Protein AF-A0A8H8UHZ3-F1 (afdb_monomer)

Secondary structure (DSSP, 8-state):
-GGGS-TTPPP--EEEEEEE-S---GGGHHHHHHT-SEEEEEETTEEEEEEE---TT-SS----TT-PPPSEEEEEEEEEEEEETHHHHSS--SHHHHEEEEEEEEEEEEEEEPP--HHHHTTSHHHHHHHHHHHIIIIIHHHHHH-TTTTT--SHHHHHHHHHHHHHHS--PEEEEEEEEEEEEEEE---S--TT-SS--HHHHHHHHHHHHH-SSEEEEEE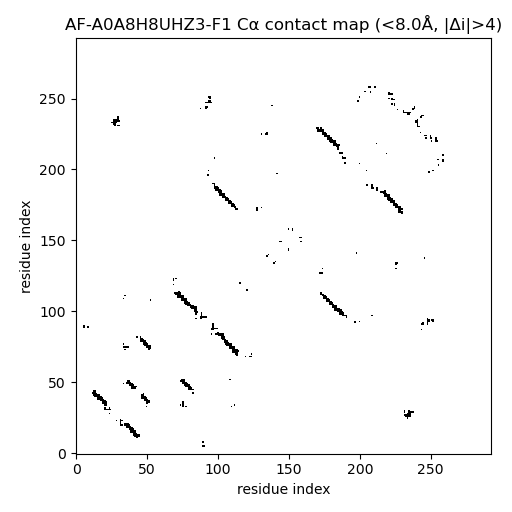EEEEEGGGGTT-SSTTTTTHHHHHHHHHHHHHHHHHHHHHHHHHHHHHHHHHHHHHHHHHHHHHHHTT--

Mean predicted aligned error: 11.25 Å

InterPro domains:
  IPR012571 Mitochondrial distribution and morphology protein family 31/32, fungi [PF08118] (6-288)
  IPR012571 Mitochondrial distribution and morphology protein family 31/32, fungi [PTHR31068] (5-292)

Nearest PDB structures (foldseek):
  6rre-assembly1_A  TM=2.237E-01  e=3.227E-01  Legionella pneumophila
  6rre-assembly5_E  TM=1.762E-01  e=9.088E-01  Legionella pneumophila

pLDDT: mean 79.99, std 17.35, range [35.75, 97.88]

Structure (mmCIF, N/CA/C/O backbone):
data_AF-A0A8H8UHZ3-F1
#
_entry.id   AF-A0A8H8UHZ3-F1
#
loop_
_atom_site.group_PDB
_atom_site.id
_atom_site.type_symbol
_atom_site.label_atom_id
_atom_site.label_alt_id
_atom_site.label_comp_id
_atom_site.label_asym_id
_atom_site.label_entity_id
_atom_site.label_seq_id
_atom_site.pdbx_PDB_ins_code
_atom_site.Cartn_x
_atom_site.Cartn_y
_atom_site.Cartn_z
_atom_site.occupancy
_atom_site.B_iso_or_equiv
_atom_site.auth_seq_id
_atom_site.auth_comp_id
_atom_site.auth_asym_id
_atom_site.auth_atom_id
_atom_site.pdbx_PDB_model_num
ATOM 1 N N . MET A 1 1 ? 5.975 -25.607 -6.130 1.00 41.19 1 MET A N 1
ATOM 2 C CA . MET A 1 1 ? 4.886 -24.602 -6.084 1.00 41.19 1 MET A CA 1
ATOM 3 C C . MET A 1 1 ? 4.432 -24.315 -4.647 1.00 41.19 1 MET A C 1
ATOM 5 O O . MET A 1 1 ? 3.646 -23.399 -4.468 1.00 41.19 1 MET A O 1
ATOM 9 N N . GLU A 1 2 ? 4.940 -25.035 -3.634 1.00 35.88 2 GLU A N 1
ATOM 10 C CA . GLU A 1 2 ? 4.634 -24.801 -2.208 1.00 35.88 2 GLU A CA 1
ATOM 11 C C . GLU A 1 2 ? 5.459 -23.670 -1.558 1.00 35.88 2 GLU A C 1
ATOM 13 O O . GLU A 1 2 ? 5.055 -23.164 -0.519 1.00 35.88 2 GLU A O 1
ATOM 18 N N . ASP A 1 3 ? 6.546 -23.204 -2.188 1.00 45.06 3 ASP A N 1
ATOM 19 C CA . ASP A 1 3 ? 7.443 -22.180 -1.614 1.00 45.06 3 ASP A CA 1
ATOM 20 C C . ASP A 1 3 ? 7.027 -20.718 -1.876 1.00 45.06 3 ASP A C 1
ATOM 22 O O . ASP A 1 3 ? 7.699 -19.802 -1.416 1.00 45.06 3 ASP A O 1
ATOM 26 N N . LEU A 1 4 ? 5.933 -20.470 -2.608 1.00 50.81 4 LEU A N 1
ATOM 27 C CA . LEU A 1 4 ? 5.453 -19.107 -2.913 1.00 50.81 4 LEU A CA 1
ATOM 28 C C . LEU A 1 4 ? 4.427 -18.578 -1.897 1.00 50.81 4 LEU A C 1
ATOM 30 O O . LEU A 1 4 ? 3.986 -17.436 -2.004 1.00 50.81 4 LEU A O 1
ATOM 34 N N . LEU A 1 5 ? 4.005 -19.407 -0.937 1.00 53.94 5 LEU A N 1
ATOM 35 C CA . LEU A 1 5 ? 3.019 -19.040 0.076 1.00 53.94 5 LEU A CA 1
ATOM 36 C C . LEU A 1 5 ? 3.708 -18.838 1.431 1.00 53.94 5 LEU A C 1
ATOM 38 O O . LEU A 1 5 ? 4.458 -19.719 1.863 1.00 53.94 5 LEU A O 1
ATOM 42 N N . PRO A 1 6 ? 3.423 -17.743 2.163 1.00 58.03 6 PRO A N 1
ATOM 43 C CA . PRO A 1 6 ? 3.903 -17.601 3.530 1.00 58.03 6 PRO A CA 1
ATOM 44 C C . PRO A 1 6 ? 3.406 -18.789 4.367 1.00 58.03 6 PRO A C 1
ATOM 46 O O . PRO A 1 6 ? 2.219 -19.130 4.349 1.00 58.03 6 PRO A O 1
ATOM 49 N N . LYS A 1 7 ? 4.325 -19.462 5.074 1.00 61.59 7 LYS A N 1
ATOM 50 C CA . LYS A 1 7 ? 4.084 -20.765 5.721 1.00 61.59 7 LYS A CA 1
ATOM 51 C C . LYS A 1 7 ? 2.769 -20.779 6.523 1.00 61.59 7 LYS A C 1
ATOM 53 O O . LYS A 1 7 ? 2.546 -19.984 7.445 1.00 61.59 7 LYS A O 1
ATOM 58 N N . GLY A 1 8 ? 1.875 -21.703 6.168 1.00 70.56 8 GLY A N 1
ATOM 59 C CA . GLY A 1 8 ? 0.586 -21.900 6.840 1.00 70.56 8 GLY A CA 1
ATOM 60 C C . GLY A 1 8 ? -0.506 -20.875 6.507 1.00 70.56 8 GLY A C 1
ATOM 61 O O . GLY A 1 8 ? -1.462 -20.763 7.272 1.00 70.56 8 GLY A O 1
ATOM 62 N N . PHE A 1 9 ? -0.382 -20.112 5.418 1.00 79.94 9 PHE A N 1
ATOM 63 C CA . PHE A 1 9 ? -1.511 -19.350 4.882 1.00 79.94 9 PHE A CA 1
ATOM 64 C C . PHE A 1 9 ? -2.537 -20.289 4.230 1.00 79.94 9 PHE A C 1
ATOM 66 O O . PHE A 1 9 ? -2.177 -21.328 3.672 1.00 79.94 9 PHE A O 1
ATOM 73 N N . ARG A 1 10 ? -3.827 -19.947 4.313 1.00 87.50 10 ARG A N 1
ATOM 74 C CA . ARG A 1 10 ? -4.881 -20.749 3.674 1.00 87.50 10 ARG A CA 1
ATOM 75 C C . ARG A 1 10 ? -4.722 -20.715 2.150 1.00 87.50 10 ARG A C 1
ATOM 77 O O . ARG A 1 10 ? -4.282 -19.698 1.620 1.00 87.50 10 ARG A O 1
ATOM 84 N N . PRO A 1 11 ? -5.144 -21.757 1.422 1.00 87.81 11 PRO A N 1
ATOM 85 C CA . PRO A 1 11 ? -5.258 -21.663 -0.024 1.00 87.81 11 PRO A CA 1
ATOM 86 C C . PRO A 1 11 ? -6.170 -20.496 -0.422 1.00 87.81 11 PRO A C 1
ATOM 88 O O . PRO A 1 11 ? -7.219 -20.268 0.189 1.00 87.81 11 PRO A O 1
ATOM 91 N N . PHE A 1 12 ? -5.773 -19.775 -1.461 1.00 90.31 12 PHE A N 1
ATOM 92 C CA . PHE A 1 12 ? -6.569 -18.726 -2.082 1.00 90.31 12 PHE A CA 1
ATOM 93 C C . PHE A 1 12 ? -6.424 -18.807 -3.596 1.00 90.31 12 PHE A C 1
ATOM 95 O O . PHE A 1 12 ? -5.476 -19.392 -4.120 1.00 90.31 12 PHE A O 1
ATOM 102 N N . SER A 1 13 ? -7.396 -18.243 -4.303 1.00 93.38 13 SER A N 1
ATOM 103 C CA . SER A 1 13 ? -7.392 -18.232 -5.762 1.00 93.38 13 SER A CA 1
ATOM 104 C C . SER A 1 13 ? -6.789 -16.936 -6.282 1.00 93.38 13 SER A C 1
ATOM 106 O O . SER A 1 13 ? -7.078 -15.857 -5.774 1.00 93.38 13 SER A O 1
ATOM 108 N N . VAL A 1 14 ? -5.972 -17.041 -7.323 1.00 93.75 14 VAL A N 1
ATOM 109 C CA . VAL A 1 14 ? -5.529 -15.894 -8.115 1.00 93.75 14 VAL A CA 1
ATOM 110 C C . VAL A 1 14 ? -5.940 -16.164 -9.547 1.00 93.75 14 VAL A C 1
ATOM 112 O O . VAL A 1 14 ? -5.705 -17.249 -10.074 1.00 93.75 14 VAL A O 1
ATOM 115 N N . SER A 1 15 ? -6.611 -15.204 -10.164 1.00 96.00 15 SER A N 1
ATOM 116 C CA . SER A 1 15 ? -7.076 -15.293 -11.544 1.00 96.00 15 SER A CA 1
ATOM 117 C C . SER A 1 15 ? -6.680 -14.030 -12.281 1.00 96.00 15 SER A C 1
ATOM 119 O O . SER A 1 15 ? -6.894 -12.929 -11.784 1.00 96.00 15 SER A O 1
ATOM 121 N N . ILE A 1 16 ? -6.124 -14.190 -13.475 1.00 96.81 16 ILE A N 1
ATOM 122 C CA . ILE A 1 16 ? -5.827 -13.091 -14.389 1.00 96.81 16 ILE A CA 1
ATOM 123 C C . ILE A 1 16 ? -6.852 -13.179 -15.515 1.00 96.81 16 ILE A C 1
ATOM 125 O O . ILE A 1 16 ? -6.930 -14.198 -16.198 1.00 96.81 16 ILE A O 1
ATOM 129 N N . PHE A 1 17 ? -7.657 -12.134 -15.683 1.00 97.19 17 PHE A N 1
ATOM 130 C CA . PHE A 1 17 ? -8.673 -12.061 -16.735 1.00 97.19 17 PHE A CA 1
ATOM 131 C C . PHE A 1 17 ? -8.095 -11.491 -18.028 1.00 97.19 17 PHE A C 1
ATOM 133 O O . PHE A 1 17 ? -8.415 -11.962 -19.114 1.00 97.19 17 PHE A O 1
ATOM 140 N N . SER A 1 18 ? -7.229 -10.486 -17.903 1.00 97.38 18 SER A N 1
ATOM 141 C CA . SER A 1 18 ? -6.507 -9.871 -19.012 1.00 97.38 18 SER A CA 1
ATOM 142 C C . SER A 1 18 ? -5.140 -9.421 -18.522 1.00 97.38 18 SER A C 1
ATOM 144 O O . SER A 1 18 ? -5.021 -8.898 -17.416 1.00 97.38 18 SER A O 1
ATOM 146 N N . CYS A 1 19 ? -4.101 -9.609 -19.330 1.00 96.81 19 CYS A N 1
ATOM 147 C CA . CYS A 1 19 ? -2.758 -9.147 -19.005 1.00 96.81 19 CYS A CA 1
ATOM 148 C C . CYS A 1 19 ? -1.980 -8.855 -20.285 1.00 96.81 19 CYS A C 1
ATOM 150 O O . CYS A 1 19 ? -1.811 -9.723 -21.137 1.00 96.81 19 CYS A O 1
ATOM 152 N N . GLU A 1 20 ? -1.514 -7.620 -20.393 1.00 97.19 20 GLU A N 1
ATOM 153 C CA . GLU A 1 20 ? -0.652 -7.123 -21.448 1.00 97.19 20 GLU A CA 1
ATOM 154 C C . GLU A 1 20 ? 0.600 -6.541 -20.792 1.00 97.19 20 GLU A C 1
ATOM 156 O O . GLU A 1 20 ? 0.547 -5.533 -20.076 1.00 97.19 20 GLU A O 1
ATOM 161 N N . LEU A 1 21 ? 1.733 -7.196 -21.028 1.00 95.69 21 LEU A N 1
ATOM 162 C CA . LEU A 1 21 ? 3.030 -6.808 -20.489 1.00 95.69 21 LEU A CA 1
ATOM 163 C C . LEU A 1 21 ? 3.926 -6.303 -21.622 1.00 95.69 21 LEU A C 1
ATOM 165 O O . LEU A 1 21 ? 3.942 -6.921 -22.687 1.00 95.69 21 LEU A O 1
ATOM 169 N N . PRO A 1 22 ? 4.716 -5.235 -21.404 1.00 92.75 22 PRO A N 1
ATOM 170 C CA . PRO A 1 22 ? 5.717 -4.813 -22.382 1.00 92.75 22 PRO A CA 1
ATOM 171 C C . PRO A 1 22 ? 6.843 -5.849 -22.538 1.00 92.75 22 PRO A C 1
ATOM 173 O O . PRO A 1 22 ? 7.417 -5.988 -23.613 1.00 92.75 22 PRO A O 1
ATOM 176 N N . GLN A 1 23 ? 7.159 -6.573 -21.462 1.00 94.38 23 GLN A N 1
ATOM 177 C CA . GLN A 1 23 ? 8.147 -7.649 -21.409 1.00 94.38 23 GLN A CA 1
ATOM 178 C C . GLN A 1 23 ? 7.832 -8.583 -20.233 1.00 94.38 23 GLN A C 1
ATOM 180 O O . GLN A 1 23 ? 7.131 -8.184 -19.305 1.00 94.38 23 GLN A O 1
ATOM 185 N N . LEU A 1 24 ? 8.353 -9.812 -20.269 1.00 95.56 24 LEU A N 1
ATOM 186 C CA . LEU A 1 24 ? 8.197 -10.790 -19.191 1.00 95.56 24 LEU A CA 1
ATOM 187 C C . LEU A 1 24 ? 9.517 -11.529 -18.953 1.00 95.56 24 LEU A C 1
ATOM 189 O O . LEU A 1 24 ? 9.870 -12.455 -19.686 1.00 95.56 24 LEU A O 1
ATOM 193 N N . ARG A 1 25 ? 10.252 -11.128 -17.917 1.00 94.31 25 ARG A N 1
ATOM 194 C CA . ARG A 1 25 ? 11.542 -11.707 -17.533 1.00 94.31 25 ARG A CA 1
ATOM 195 C C . ARG A 1 25 ? 11.395 -12.442 -16.208 1.00 94.31 25 ARG A C 1
ATOM 197 O O . ARG A 1 25 ? 10.962 -11.869 -15.217 1.00 94.31 25 ARG A O 1
ATOM 204 N N . LYS A 1 26 ? 11.834 -13.705 -16.158 1.00 93.19 26 LYS A N 1
ATOM 205 C CA . LYS A 1 26 ? 11.761 -14.547 -14.946 1.00 93.19 26 LYS A CA 1
ATOM 206 C C . LYS A 1 26 ? 12.424 -13.897 -13.725 1.00 93.19 26 LYS A C 1
ATOM 208 O O . LYS A 1 26 ? 11.920 -14.023 -12.619 1.00 93.19 26 LYS A O 1
ATOM 213 N N . GLN A 1 27 ? 13.562 -13.243 -13.936 1.00 93.00 27 GLN A N 1
ATOM 214 C CA . GLN A 1 27 ? 14.337 -12.600 -12.879 1.00 93.00 27 GLN A CA 1
ATOM 215 C C . GLN A 1 27 ? 13.676 -11.307 -12.368 1.00 93.00 27 GLN A C 1
ATOM 217 O O . GLN A 1 27 ? 13.858 -10.960 -11.216 1.00 93.00 27 GLN A O 1
ATOM 222 N N . TRP A 1 28 ? 12.861 -10.630 -13.180 1.00 93.75 28 TRP A N 1
ATOM 223 C CA . TRP A 1 28 ? 12.226 -9.346 -12.847 1.00 93.75 28 TRP A CA 1
ATOM 224 C C . TRP A 1 28 ? 10.701 -9.471 -12.803 1.00 93.75 28 TRP A C 1
ATOM 226 O O . TRP A 1 28 ? 9.980 -8.542 -13.161 1.00 93.75 28 TRP A O 1
ATOM 236 N N . LEU A 1 29 ? 10.201 -10.646 -12.413 1.00 94.62 29 LEU A N 1
ATOM 237 C CA . LEU A 1 29 ? 8.808 -11.031 -12.613 1.00 94.62 29 LEU A CA 1
ATOM 238 C C . LEU A 1 29 ? 7.839 -10.029 -11.976 1.00 94.62 29 LEU A C 1
ATOM 240 O O . LEU A 1 29 ? 6.939 -9.530 -12.649 1.00 94.62 29 LEU A O 1
ATOM 244 N N . PHE A 1 30 ? 8.045 -9.703 -10.697 1.00 94.44 30 PHE A N 1
ATOM 245 C CA . PHE A 1 30 ? 7.169 -8.785 -9.971 1.00 94.44 30 PHE A CA 1
ATOM 246 C C . PHE A 1 30 ? 7.199 -7.367 -10.559 1.00 94.44 30 PHE A C 1
ATOM 248 O O . PHE A 1 30 ? 6.148 -6.760 -10.775 1.00 94.44 30 PHE A O 1
ATOM 255 N N . TYR A 1 31 ? 8.391 -6.866 -10.894 1.00 94.38 31 TYR A N 1
ATOM 256 C CA . TYR A 1 31 ? 8.569 -5.565 -11.542 1.00 94.38 31 TYR A CA 1
ATOM 257 C C . TYR A 1 31 ? 7.848 -5.490 -12.891 1.00 94.38 31 TYR A C 1
ATOM 259 O O . TYR A 1 31 ? 7.133 -4.525 -13.168 1.00 94.38 31 TYR A O 1
ATOM 267 N N . ASP A 1 32 ? 8.004 -6.521 -13.723 1.00 94.50 32 ASP A N 1
ATOM 268 C CA . ASP A 1 32 ? 7.409 -6.565 -15.054 1.00 94.50 32 ASP A CA 1
ATOM 269 C C . ASP A 1 32 ? 5.869 -6.548 -14.958 1.00 94.50 32 ASP A C 1
ATOM 271 O O . ASP A 1 32 ? 5.233 -5.781 -15.686 1.00 94.50 32 ASP A O 1
ATOM 275 N N . PHE A 1 33 ? 5.271 -7.262 -13.991 1.00 94.88 33 PHE A N 1
ATOM 276 C CA . PHE A 1 33 ? 3.830 -7.191 -13.703 1.00 94.88 33 PHE A CA 1
ATOM 277 C C . PHE A 1 33 ? 3.371 -5.821 -13.184 1.00 94.88 33 PHE A C 1
ATOM 279 O O . PHE A 1 33 ? 2.361 -5.305 -13.663 1.00 94.88 33 PHE A O 1
ATOM 286 N N . LEU A 1 34 ? 4.099 -5.192 -12.254 1.00 93.75 34 LEU A N 1
ATOM 287 C CA . LEU A 1 34 ? 3.783 -3.826 -11.804 1.00 93.75 34 LEU A CA 1
ATOM 288 C C . LEU A 1 34 ? 3.803 -2.831 -12.978 1.00 93.75 34 LEU A C 1
ATOM 290 O O . LEU A 1 34 ? 3.004 -1.891 -13.034 1.00 93.75 34 LEU A O 1
ATOM 294 N N . SER A 1 35 ? 4.706 -3.058 -13.935 1.00 93.75 35 SER A N 1
ATOM 295 C CA . SER A 1 35 ? 4.871 -2.248 -15.142 1.00 93.75 35 SER A CA 1
ATOM 296 C C . SER A 1 35 ? 3.933 -2.632 -16.296 1.00 93.75 35 SER A C 1
ATOM 298 O O . SER A 1 35 ? 4.119 -2.130 -17.409 1.00 93.75 35 SER A O 1
ATOM 300 N N . ALA A 1 36 ? 2.917 -3.475 -16.069 1.00 95.38 36 ALA A N 1
ATOM 301 C CA . ALA A 1 36 ? 1.961 -3.910 -17.091 1.00 95.38 36 ALA A CA 1
ATOM 302 C C . ALA A 1 36 ? 1.317 -2.734 -17.845 1.00 95.38 36 ALA A C 1
ATOM 304 O O . ALA A 1 36 ? 1.064 -1.665 -17.283 1.00 95.38 36 ALA A O 1
ATOM 305 N N . ASN A 1 37 ? 1.060 -2.898 -19.146 1.00 94.12 37 ASN A N 1
ATOM 306 C CA . ASN A 1 37 ? 0.271 -1.934 -19.923 1.00 94.12 37 ASN A CA 1
ATOM 307 C C . ASN A 1 37 ? -1.187 -1.991 -19.506 1.00 94.12 37 ASN A C 1
ATOM 309 O O . ASN A 1 37 ? -1.800 -0.957 -19.286 1.00 94.12 37 ASN A O 1
ATOM 313 N N . ASN A 1 38 ? -1.712 -3.197 -19.350 1.00 96.12 38 ASN A N 1
ATOM 314 C CA . ASN A 1 38 ? -3.040 -3.430 -18.827 1.00 96.12 38 ASN A CA 1
ATOM 315 C C . ASN A 1 38 ? -3.037 -4.770 -18.101 1.00 96.12 38 ASN A C 1
ATOM 317 O O . ASN A 1 38 ? -2.536 -5.761 -18.627 1.00 96.12 38 ASN A O 1
ATOM 321 N N . MET A 1 39 ? -3.595 -4.828 -16.904 1.00 97.69 39 MET A N 1
ATOM 322 C CA . MET A 1 39 ? -3.797 -6.081 -16.194 1.00 97.69 39 MET A CA 1
ATOM 323 C C . MET A 1 39 ? -5.091 -6.002 -15.405 1.00 97.69 39 MET A C 1
ATOM 325 O O . MET A 1 39 ? -5.359 -5.006 -14.742 1.00 97.69 39 MET A O 1
ATOM 329 N N . SER A 1 40 ? -5.889 -7.056 -15.446 1.00 97.88 40 SER A N 1
ATOM 330 C CA . SER A 1 40 ? -7.067 -7.195 -14.605 1.00 97.88 40 SER A CA 1
ATOM 331 C C . SER A 1 40 ? -7.210 -8.630 -14.138 1.00 97.88 40 SER A C 1
ATOM 333 O O . SER A 1 40 ? -6.833 -9.582 -14.830 1.00 97.88 40 SER A O 1
ATOM 335 N N . GLY A 1 41 ? -7.753 -8.792 -12.942 1.00 97.81 41 GLY A N 1
ATOM 336 C CA . GLY A 1 41 ? -7.891 -10.099 -12.335 1.00 97.81 41 GLY A CA 1
ATOM 337 C C . GLY A 1 41 ? -8.605 -10.050 -10.999 1.00 97.81 41 GLY A C 1
ATOM 338 O O . GLY A 1 41 ? -9.155 -9.024 -10.595 1.00 97.81 41 GLY A O 1
ATOM 339 N N . ALA A 1 42 ? -8.572 -11.184 -10.314 1.00 97.56 42 ALA A N 1
ATOM 340 C CA . ALA A 1 42 ? -9.050 -11.336 -8.956 1.00 97.56 42 ALA A CA 1
ATOM 341 C C . ALA A 1 42 ? -7.969 -12.002 -8.105 1.00 97.56 42 ALA A C 1
ATOM 343 O O . ALA A 1 42 ? -7.382 -13.010 -8.504 1.00 97.56 42 ALA A O 1
ATOM 344 N N . TYR A 1 43 ? -7.730 -11.449 -6.924 1.00 95.12 43 TYR A N 1
ATOM 345 C CA . TYR A 1 43 ? -6.841 -11.994 -5.913 1.00 95.12 43 TYR A CA 1
ATOM 346 C C . TYR A 1 43 ? -7.681 -12.304 -4.674 1.00 95.12 43 TYR A C 1
ATOM 348 O O . TYR A 1 43 ? -8.228 -11.409 -4.036 1.00 95.12 43 TYR A O 1
ATOM 356 N N . ASP A 1 44 ? -7.875 -13.593 -4.398 1.00 94.88 44 ASP A N 1
ATOM 357 C CA . ASP A 1 44 ? -8.759 -14.107 -3.348 1.00 94.88 44 ASP A CA 1
ATOM 358 C C . ASP A 1 44 ? -10.185 -13.522 -3.410 1.00 94.88 44 ASP A C 1
ATOM 360 O O . ASP A 1 44 ? -10.773 -13.112 -2.412 1.00 94.88 44 ASP A O 1
ATOM 364 N N . GLY A 1 45 ? -10.726 -13.431 -4.630 1.00 94.56 45 GLY A N 1
ATOM 365 C CA . GLY A 1 45 ? -12.036 -12.834 -4.913 1.00 94.56 45 GLY A CA 1
ATOM 366 C C . GLY A 1 45 ? -12.061 -11.299 -4.955 1.00 94.56 45 GLY A C 1
ATOM 367 O O . GLY A 1 45 ? -13.065 -10.736 -5.382 1.00 94.56 45 GLY A O 1
ATOM 368 N N . SER A 1 46 ? -10.969 -10.626 -4.582 1.00 97.19 46 SER A N 1
ATOM 369 C CA . SER A 1 46 ? -10.842 -9.162 -4.622 1.00 97.19 46 SER A CA 1
ATOM 370 C C . SER A 1 46 ? -10.372 -8.715 -6.001 1.00 97.19 46 SER A C 1
ATOM 372 O O . SER A 1 46 ? -9.331 -9.170 -6.480 1.00 97.19 46 SER A O 1
ATOM 374 N N . LEU A 1 47 ? -11.142 -7.857 -6.669 1.00 97.62 47 LEU A N 1
ATOM 375 C CA . LEU A 1 47 ? -10.806 -7.397 -8.015 1.00 97.62 47 LEU A CA 1
ATOM 376 C C . LEU A 1 47 ? -9.607 -6.455 -7.971 1.00 97.62 47 LEU A C 1
ATOM 378 O O . LEU A 1 47 ? -9.565 -5.534 -7.156 1.00 97.62 47 LEU A O 1
ATOM 382 N N . PHE A 1 48 ? -8.666 -6.660 -8.890 1.00 97.62 48 PHE A N 1
ATOM 383 C CA . PHE A 1 48 ? -7.545 -5.752 -9.080 1.00 97.62 48 PHE A CA 1
ATOM 384 C C . PHE A 1 48 ? -7.392 -5.331 -10.539 1.00 97.62 48 PHE A C 1
ATOM 386 O O . PHE A 1 48 ? -7.775 -6.049 -11.468 1.00 97.62 48 PHE A O 1
ATOM 393 N N . THR A 1 49 ? -6.806 -4.151 -10.732 1.00 97.69 49 THR A N 1
ATOM 394 C CA . THR A 1 49 ? -6.483 -3.592 -12.045 1.00 97.69 49 THR A CA 1
ATOM 395 C C . THR A 1 49 ? -5.129 -2.894 -12.025 1.00 97.69 49 THR A C 1
ATOM 397 O O . THR A 1 49 ? -4.756 -2.280 -11.028 1.00 97.69 49 THR A O 1
ATOM 400 N N . ILE A 1 50 ? -4.412 -2.962 -13.143 1.00 97.06 50 ILE A N 1
ATOM 401 C CA . ILE A 1 50 ? -3.233 -2.158 -13.457 1.00 97.06 50 ILE A CA 1
ATOM 402 C C . ILE A 1 50 ? -3.499 -1.509 -14.806 1.00 97.06 50 ILE A C 1
ATOM 404 O O . ILE A 1 50 ? -3.804 -2.199 -15.776 1.00 97.06 50 ILE A O 1
ATOM 408 N N . HIS A 1 51 ? -3.401 -0.189 -14.870 1.00 94.31 51 HIS A N 1
ATOM 409 C CA . HIS A 1 51 ? -3.556 0.560 -16.113 1.00 94.31 51 HIS A CA 1
ATOM 410 C C . HIS A 1 51 ? -2.619 1.769 -16.122 1.00 94.31 51 HIS A C 1
ATOM 412 O O . HIS A 1 51 ? -2.231 2.253 -15.057 1.00 94.31 51 HIS A O 1
ATOM 418 N N . PRO A 1 52 ? -2.257 2.312 -17.293 1.00 91.50 52 PRO A N 1
ATOM 419 C CA . PRO A 1 52 ? -1.433 3.501 -17.366 1.00 91.50 52 PRO A CA 1
ATOM 420 C C . PRO A 1 52 ? -2.235 4.665 -16.791 1.00 91.50 52 PRO A C 1
ATOM 422 O O . PRO A 1 52 ? -3.422 4.831 -17.092 1.00 91.50 52 PRO A O 1
ATOM 425 N N . ARG A 1 53 ? -1.606 5.486 -15.955 1.00 83.88 53 ARG A N 1
ATOM 426 C CA . ARG A 1 53 ? -2.282 6.653 -15.396 1.00 83.88 53 ARG A CA 1
ATOM 427 C C . ARG A 1 53 ? -2.485 7.674 -16.517 1.00 83.88 53 ARG A C 1
ATOM 429 O O . ARG A 1 53 ? -1.538 8.338 -16.924 1.00 83.88 53 ARG A O 1
ATOM 436 N N . GLN A 1 54 ? -3.718 7.819 -17.004 1.00 68.31 54 GLN A N 1
ATOM 437 C CA . GLN A 1 54 ? -4.075 8.897 -17.927 1.00 68.31 54 GLN A CA 1
ATOM 438 C C . GLN A 1 54 ? -4.009 10.229 -17.175 1.00 68.31 54 GLN A C 1
ATOM 440 O O . GLN A 1 54 ? -4.904 10.590 -16.412 1.00 68.31 54 GLN A O 1
ATOM 445 N N . MET A 1 55 ? -2.910 10.947 -17.348 1.00 58.53 55 MET A N 1
ATOM 446 C CA . MET A 1 55 ? -2.780 12.317 -16.880 1.00 58.53 55 MET A CA 1
ATOM 447 C C . MET A 1 55 ? -3.503 13.198 -17.910 1.00 58.53 55 MET A C 1
ATOM 449 O O . MET A 1 55 ? -3.058 13.293 -19.053 1.00 58.53 55 MET A O 1
ATOM 453 N N . HIS A 1 56 ? -4.644 13.799 -17.548 1.00 41.66 56 HIS A N 1
ATOM 454 C CA . HIS A 1 56 ? -5.245 14.869 -18.357 1.00 41.66 56 HIS A CA 1
ATOM 455 C C . HIS A 1 56 ? -4.180 15.967 -18.521 1.00 41.66 56 HIS A C 1
ATOM 457 O O . HIS A 1 56 ? -3.816 16.607 -17.539 1.00 41.66 56 HIS A O 1
ATOM 463 N N . GLY A 1 57 ? -3.626 16.096 -19.729 1.00 45.97 57 GLY A N 1
ATOM 464 C CA . GLY A 1 57 ? -2.472 16.950 -20.038 1.00 45.97 57 GLY A CA 1
ATOM 465 C C . GLY A 1 57 ? -1.369 16.257 -20.847 1.00 45.97 57 GLY A C 1
ATOM 466 O O . GLY A 1 57 ? -0.627 16.937 -21.535 1.00 45.97 57 GLY A O 1
ATOM 467 N N . PHE A 1 58 ? -1.305 14.921 -20.854 1.00 46.06 58 PHE A N 1
ATOM 468 C CA . PHE A 1 58 ? -0.338 14.153 -21.656 1.00 46.06 58 PHE A CA 1
ATOM 469 C C . PHE A 1 58 ? -0.983 13.645 -22.956 1.00 46.06 58 PHE A C 1
ATOM 471 O O . PHE A 1 58 ? -1.009 12.449 -23.244 1.00 46.06 58 PHE A O 1
ATOM 478 N N . ALA A 1 59 ? -1.564 14.558 -23.738 1.00 35.75 59 ALA A N 1
ATOM 479 C CA . ALA A 1 59 ? -1.633 14.342 -25.179 1.00 35.75 59 ALA A CA 1
ATOM 480 C C . ALA A 1 59 ? -0.201 14.508 -25.693 1.00 35.75 59 ALA A C 1
ATOM 482 O O . ALA A 1 59 ? 0.485 15.419 -25.244 1.00 35.75 59 ALA A O 1
ATOM 483 N N . GLY A 1 60 ? 0.268 13.592 -26.539 1.00 39.50 60 GLY A N 1
ATOM 484 C CA . GLY A 1 60 ? 1.658 13.559 -26.974 1.00 39.50 60 GLY A CA 1
ATOM 485 C C . GLY A 1 60 ? 2.161 14.920 -27.445 1.00 39.50 60 GLY A C 1
ATOM 486 O O . GLY A 1 60 ? 1.771 15.374 -28.511 1.00 39.50 60 GLY A O 1
ATOM 487 N N . ASP A 1 61 ? 3.039 15.526 -26.657 1.00 39.25 61 ASP A N 1
ATOM 488 C CA . ASP A 1 61 ? 4.063 16.421 -27.158 1.00 39.25 61 ASP A CA 1
ATOM 489 C C . ASP A 1 61 ? 5.227 16.443 -26.169 1.00 39.25 61 ASP A C 1
ATOM 491 O O . ASP A 1 61 ? 5.063 16.558 -24.953 1.00 39.25 61 ASP A O 1
ATOM 495 N N . GLN A 1 62 ? 6.418 16.242 -26.711 1.00 49.22 62 GLN A N 1
ATOM 496 C CA . GLN A 1 62 ? 7.672 16.422 -26.008 1.00 49.22 62 GLN A CA 1
ATOM 497 C C . GLN A 1 62 ? 7.909 17.922 -25.866 1.00 49.22 62 GLN A C 1
ATOM 499 O O . GLN A 1 62 ? 8.476 18.517 -26.773 1.00 49.22 62 GLN A O 1
ATOM 504 N N . GLN A 1 63 ? 7.513 18.523 -24.747 1.00 40.28 63 GLN A N 1
ATOM 505 C CA . GLN A 1 63 ? 8.137 19.738 -24.210 1.00 40.28 63 GLN A CA 1
ATOM 506 C C . GLN A 1 63 ? 7.481 20.093 -22.875 1.00 40.28 63 GLN A C 1
ATOM 508 O O . GLN A 1 63 ? 6.451 20.757 -22.828 1.00 40.28 63 GLN A O 1
ATOM 513 N N . ASP A 1 64 ? 8.108 19.678 -21.772 1.00 44.53 64 ASP A N 1
ATOM 514 C CA . ASP A 1 64 ? 8.072 20.529 -20.585 1.00 44.53 64 ASP A CA 1
ATOM 515 C C . ASP A 1 64 ? 8.679 21.881 -21.004 1.00 44.53 64 ASP A C 1
ATOM 517 O O . ASP A 1 64 ? 9.753 21.912 -21.614 1.00 44.53 64 ASP A O 1
ATOM 521 N N . GLU A 1 65 ? 7.988 22.984 -20.704 1.00 47.97 65 GLU A N 1
ATOM 522 C CA . GLU A 1 65 ? 8.321 24.368 -21.096 1.00 47.97 65 GLU A CA 1
ATOM 523 C C . GLU A 1 65 ? 9.720 24.856 -20.636 1.00 47.97 65 GLU A C 1
ATOM 525 O O . GLU A 1 65 ? 10.114 25.969 -20.970 1.00 47.97 65 GLU A O 1
ATOM 530 N N . ASP A 1 66 ? 10.505 24.015 -19.952 1.00 48.94 66 ASP A N 1
ATOM 531 C CA . ASP A 1 66 ? 11.848 24.310 -19.431 1.00 48.94 66 ASP A CA 1
ATOM 532 C C . ASP A 1 66 ? 12.976 23.402 -19.976 1.00 48.94 66 ASP A C 1
ATOM 534 O O . ASP A 1 66 ? 14.118 23.491 -19.522 1.00 48.94 66 ASP A O 1
ATOM 538 N N . GLY A 1 67 ? 12.716 22.513 -20.945 1.00 51.72 67 GLY A N 1
ATOM 539 C CA . GLY A 1 67 ? 13.770 21.679 -21.557 1.00 51.72 67 GLY A CA 1
ATOM 540 C C . GLY A 1 67 ? 14.456 20.687 -20.600 1.00 51.72 67 GLY A C 1
ATOM 541 O O . GLY A 1 67 ? 15.474 20.086 -20.955 1.00 51.72 67 GLY A O 1
ATOM 542 N N . ALA A 1 68 ? 13.914 20.496 -19.395 1.00 55.75 68 ALA A N 1
ATOM 543 C CA . ALA A 1 68 ? 14.380 19.490 -18.456 1.00 55.75 68 ALA A CA 1
ATOM 544 C C . ALA A 1 68 ? 13.910 18.095 -18.917 1.00 55.75 68 ALA A C 1
ATOM 546 O O . ALA A 1 68 ? 12.737 17.924 -19.249 1.00 55.75 68 ALA A O 1
ATOM 547 N N . PRO A 1 69 ? 14.792 17.082 -18.958 1.00 63.94 69 PRO A N 1
ATOM 548 C CA . PRO A 1 69 ? 14.379 15.728 -19.295 1.00 63.94 69 PRO A CA 1
ATOM 549 C C . PRO A 1 69 ? 13.417 15.178 -18.227 1.00 63.94 69 PRO A C 1
ATOM 551 O O . PRO A 1 69 ? 13.562 15.477 -17.042 1.00 63.94 69 PRO A O 1
ATOM 554 N N . ASN A 1 70 ? 12.444 14.358 -18.637 1.00 72.50 70 ASN A N 1
ATOM 555 C CA . ASN A 1 70 ? 11.514 13.689 -17.723 1.00 72.50 70 ASN A CA 1
ATOM 556 C C . ASN A 1 70 ? 12.180 12.427 -17.127 1.00 72.50 70 ASN A C 1
ATOM 558 O O . ASN A 1 70 ? 12.588 11.550 -17.894 1.00 72.50 70 ASN A O 1
ATOM 562 N N . PRO A 1 71 ? 12.297 12.296 -15.789 1.00 79.00 71 PRO A N 1
ATOM 563 C CA . PRO A 1 71 ? 12.927 11.131 -15.156 1.00 79.00 71 PRO A CA 1
ATOM 564 C C . PRO A 1 71 ? 12.111 9.840 -15.302 1.00 79.00 71 PRO A C 1
ATOM 566 O O . PRO A 1 71 ? 12.624 8.754 -15.023 1.00 79.00 71 PRO A O 1
ATOM 569 N N . TRP A 1 72 ? 10.844 9.932 -15.709 1.00 85.62 72 TRP A N 1
ATOM 570 C CA . TRP A 1 72 ? 9.900 8.822 -15.692 1.00 85.62 72 TRP A CA 1
ATOM 571 C C . TRP A 1 72 ? 9.629 8.270 -17.090 1.00 85.62 72 TRP A C 1
ATOM 573 O O . TRP A 1 72 ? 9.194 8.986 -17.989 1.00 85.62 72 TRP A O 1
ATOM 583 N N . LYS A 1 73 ? 9.788 6.953 -17.250 1.00 86.25 73 LYS A N 1
ATOM 584 C CA . LYS A 1 73 ? 9.359 6.218 -18.450 1.00 86.25 73 LYS A CA 1
ATOM 585 C C . LYS A 1 73 ? 7.844 6.096 -18.516 1.00 86.25 73 LYS A C 1
ATOM 587 O O . LYS A 1 73 ? 7.246 6.143 -19.588 1.00 86.25 73 LYS A O 1
ATOM 592 N N . LYS A 1 74 ? 7.236 5.795 -17.367 1.00 88.69 74 LYS A N 1
ATOM 593 C CA . LYS A 1 74 ? 5.852 5.331 -17.288 1.00 88.69 74 LYS A CA 1
ATOM 594 C C . LYS A 1 74 ? 5.253 5.627 -15.924 1.00 88.69 74 LYS A C 1
ATOM 596 O O . LYS A 1 74 ? 5.892 5.419 -14.897 1.00 88.69 74 LYS A O 1
ATOM 601 N N . HIS A 1 75 ? 3.982 6.009 -15.940 1.00 92.38 75 HIS A N 1
ATOM 602 C CA . HIS A 1 75 ? 3.134 6.080 -14.760 1.00 92.38 75 HIS A CA 1
ATOM 603 C C . HIS A 1 75 ? 2.061 4.995 -14.858 1.00 92.38 75 HIS A C 1
ATOM 605 O O . HIS A 1 75 ? 1.302 4.948 -15.828 1.00 92.38 75 HIS A O 1
ATOM 611 N N . SER A 1 76 ? 1.989 4.126 -13.860 1.00 94.00 76 SER A N 1
ATOM 612 C CA . SER A 1 76 ? 0.992 3.062 -13.759 1.00 94.00 76 SER A CA 1
ATOM 613 C C . SER A 1 76 ? 0.135 3.277 -12.523 1.00 94.00 76 SER A C 1
ATOM 615 O O . SER A 1 76 ? 0.631 3.742 -11.501 1.00 94.00 76 SER A O 1
ATOM 617 N N . ARG A 1 77 ? -1.147 2.940 -12.603 1.00 95.81 77 ARG A N 1
ATOM 618 C CA . ARG A 1 77 ? -2.058 2.913 -11.467 1.00 95.81 77 ARG A CA 1
ATOM 619 C C . ARG A 1 77 ? -2.476 1.479 -11.208 1.00 95.81 77 ARG A C 1
ATOM 621 O O . ARG A 1 77 ? -3.177 0.880 -12.022 1.00 95.81 77 ARG A O 1
ATOM 628 N N . PHE A 1 78 ? -2.081 0.968 -10.053 1.00 96.56 78 PHE A N 1
ATOM 629 C CA . PHE A 1 78 ? -2.597 -0.269 -9.493 1.00 96.56 78 PHE A CA 1
ATOM 630 C C . PHE A 1 78 ? -3.751 0.047 -8.543 1.00 96.56 78 PHE A C 1
ATOM 632 O O . PHE A 1 78 ? -3.687 0.996 -7.761 1.00 96.56 78 PHE A O 1
ATOM 639 N N . ARG A 1 79 ? -4.814 -0.748 -8.610 1.00 97.50 79 ARG A N 1
ATOM 640 C CA . ARG A 1 79 ? -5.939 -0.691 -7.680 1.00 97.50 79 ARG A CA 1
ATOM 641 C C . ARG A 1 79 ? -6.370 -2.097 -7.313 1.00 97.50 79 ARG A C 1
ATOM 643 O O . ARG A 1 79 ? -6.504 -2.928 -8.206 1.00 97.50 79 ARG A O 1
ATOM 650 N N . ILE A 1 80 ? -6.647 -2.322 -6.038 1.00 97.81 80 ILE A N 1
ATOM 651 C CA . ILE A 1 80 ? -7.324 -3.513 -5.532 1.00 97.81 80 ILE A CA 1
ATOM 652 C C . ILE A 1 80 ? -8.341 -3.086 -4.475 1.00 97.81 80 ILE A C 1
ATOM 654 O O . ILE A 1 80 ? -8.024 -2.253 -3.628 1.00 97.81 80 ILE A O 1
ATOM 658 N N . ASP A 1 81 ? -9.554 -3.626 -4.546 1.00 97.00 81 ASP A N 1
ATOM 659 C CA . ASP A 1 81 ? -10.643 -3.284 -3.626 1.00 97.00 81 ASP A CA 1
ATOM 660 C C . ASP A 1 81 ? -11.087 -4.528 -2.839 1.00 97.00 81 ASP A C 1
ATOM 662 O O . ASP A 1 81 ? -11.237 -5.612 -3.408 1.00 97.00 81 ASP A O 1
ATOM 666 N N . GLY A 1 82 ? -11.331 -4.364 -1.540 1.00 96.38 82 GLY A N 1
ATOM 667 C CA . GLY A 1 82 ? -11.885 -5.387 -0.656 1.00 96.38 82 GLY A CA 1
ATOM 668 C C . GLY A 1 82 ? -10.920 -6.506 -0.270 1.00 96.38 82 GLY A C 1
ATOM 669 O O . GLY A 1 82 ? -11.380 -7.565 0.158 1.00 96.38 82 GLY A O 1
ATOM 670 N N . LEU A 1 83 ? -9.605 -6.292 -0.390 1.00 96.44 83 LEU A N 1
ATOM 671 C CA . LEU A 1 83 ? -8.612 -7.305 -0.046 1.00 9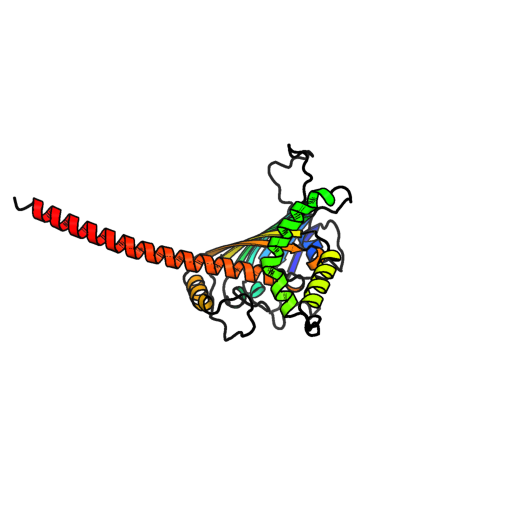6.44 83 LEU A CA 1
ATOM 672 C C . LEU A 1 83 ? -8.670 -7.611 1.449 1.00 96.44 83 LEU A C 1
ATOM 674 O O . LEU A 1 83 ? -8.485 -6.721 2.276 1.00 96.44 83 LEU A O 1
ATOM 678 N N . LYS A 1 84 ? -8.879 -8.874 1.815 1.00 95.25 84 LYS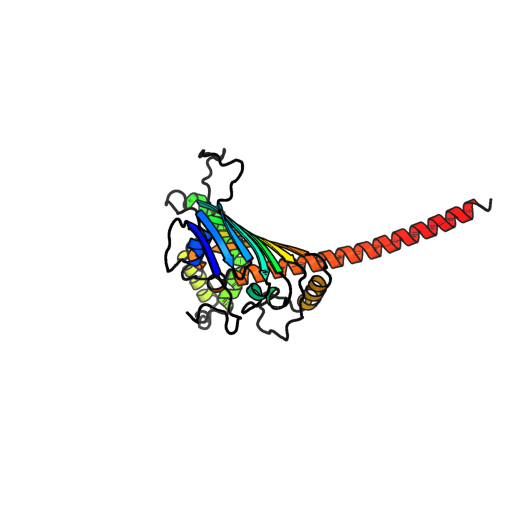 A N 1
ATOM 679 C CA . LYS A 1 84 ? -8.819 -9.278 3.223 1.00 95.25 84 LYS A CA 1
ATOM 680 C C . LYS A 1 84 ? -7.456 -8.939 3.820 1.00 95.25 84 LYS A C 1
ATOM 682 O O . LYS A 1 84 ? -6.415 -9.203 3.219 1.00 95.25 84 LYS A O 1
ATOM 687 N N . ILE A 1 85 ? -7.473 -8.372 5.025 1.00 92.75 85 ILE A N 1
ATOM 688 C CA . ILE A 1 85 ? -6.258 -7.900 5.695 1.00 92.75 85 ILE A CA 1
ATOM 689 C C . ILE A 1 85 ? -5.261 -9.041 5.985 1.00 92.75 85 ILE A C 1
ATOM 691 O O . ILE A 1 85 ? -4.060 -8.806 6.066 1.00 92.75 85 ILE A O 1
ATOM 695 N N . ASP A 1 86 ? -5.726 -10.295 6.069 1.00 91.00 86 ASP A N 1
ATOM 696 C CA . ASP A 1 86 ? -4.888 -11.478 6.314 1.00 91.00 86 ASP A CA 1
ATOM 697 C C . ASP A 1 86 ? -3.744 -11.641 5.293 1.00 91.00 86 ASP A C 1
ATOM 699 O O . ASP A 1 86 ? -2.685 -12.159 5.654 1.00 91.00 86 ASP A O 1
ATOM 703 N N . HIS A 1 87 ? -3.916 -11.136 4.067 1.00 90.44 87 HIS A N 1
ATOM 704 C CA . HIS A 1 87 ? -2.880 -11.105 3.027 1.00 90.44 87 HIS A CA 1
ATOM 705 C C . HIS A 1 87 ? -1.737 -10.122 3.298 1.00 90.44 87 HIS A C 1
ATOM 707 O O . HIS A 1 87 ? -0.651 -10.307 2.759 1.00 90.44 87 HIS A O 1
ATOM 713 N N . LEU A 1 88 ? -1.958 -9.095 4.123 1.00 88.69 88 LEU A N 1
ATOM 714 C CA . LEU A 1 88 ? -0.936 -8.115 4.515 1.00 88.69 88 LEU A CA 1
ATOM 715 C C . LEU A 1 88 ? -0.288 -8.455 5.866 1.00 88.69 88 LEU A C 1
ATOM 717 O O . LEU A 1 88 ? 0.802 -7.989 6.176 1.00 88.69 88 LEU A O 1
ATOM 721 N N . ASN A 1 89 ? -0.937 -9.276 6.688 1.00 83.94 89 ASN A N 1
ATOM 722 C CA . ASN A 1 89 ? -0.535 -9.428 8.090 1.00 83.94 89 ASN A CA 1
ATOM 723 C C . ASN A 1 89 ? 0.446 -10.576 8.325 1.00 83.94 89 ASN A C 1
ATOM 725 O O . ASN A 1 89 ? 0.976 -10.717 9.427 1.00 83.94 89 ASN A O 1
ATOM 729 N N . ARG A 1 90 ? 0.650 -11.457 7.338 1.00 74.25 90 ARG A N 1
ATOM 730 C CA . ARG A 1 90 ? 1.379 -12.709 7.552 1.00 74.25 90 ARG A CA 1
ATOM 731 C C . ARG A 1 90 ? 2.821 -12.628 7.081 1.00 74.25 90 ARG A C 1
ATOM 733 O O . ARG A 1 90 ? 3.083 -12.364 5.918 1.00 74.25 90 ARG A O 1
ATOM 740 N N . GLY A 1 91 ? 3.739 -12.951 7.992 1.00 67.38 91 GLY A N 1
ATOM 741 C CA . GLY A 1 91 ? 5.178 -12.877 7.730 1.00 67.38 91 GLY A CA 1
ATOM 742 C C . GLY A 1 91 ? 5.718 -11.448 7.726 1.00 67.38 91 GLY A C 1
ATOM 743 O O . GLY A 1 91 ? 6.857 -11.252 7.328 1.00 67.38 91 GLY A O 1
ATOM 744 N N . VAL A 1 92 ? 4.907 -10.479 8.164 1.00 71.00 92 VAL A N 1
ATOM 745 C CA . VAL A 1 92 ? 5.258 -9.062 8.208 1.00 71.00 92 VAL A CA 1
ATOM 746 C C . VAL A 1 92 ? 5.216 -8.596 9.649 1.00 71.00 92 VAL A C 1
ATOM 748 O O . VAL A 1 92 ? 4.212 -8.753 10.349 1.00 71.00 92 VAL A O 1
ATOM 751 N N . ASP A 1 93 ? 6.313 -7.996 10.067 1.00 73.56 93 ASP A N 1
ATOM 752 C CA . ASP A 1 93 ? 6.421 -7.323 11.344 1.00 73.56 93 ASP A CA 1
ATOM 753 C C . ASP A 1 93 ? 5.761 -5.930 11.302 1.00 73.56 93 ASP A C 1
ATOM 755 O O . ASP A 1 93 ? 5.584 -5.313 10.250 1.00 73.56 93 ASP A O 1
ATOM 759 N N . GLY A 1 94 ? 5.340 -5.420 12.462 1.00 82.94 94 GLY A N 1
ATOM 760 C CA . GLY A 1 94 ? 4.748 -4.082 12.582 1.00 82.94 94 GLY A CA 1
ATOM 761 C C . GLY A 1 94 ? 3.218 -4.015 12.401 1.00 82.94 94 GLY A C 1
ATOM 762 O O . GLY A 1 94 ? 2.517 -4.976 12.722 1.00 82.94 94 GLY A O 1
ATOM 763 N N . PRO A 1 95 ? 2.664 -2.864 11.965 1.00 86.19 95 PRO A N 1
ATOM 764 C CA . PRO A 1 95 ? 1.239 -2.555 12.118 1.00 86.19 95 PRO A CA 1
ATOM 765 C C . PRO A 1 95 ? 0.275 -3.521 11.442 1.00 86.19 95 PRO A C 1
ATOM 767 O O . PRO A 1 95 ? -0.769 -3.818 12.018 1.00 86.19 95 PRO A O 1
ATOM 770 N N . PHE A 1 96 ? 0.613 -4.022 10.251 1.00 89.25 96 PHE A N 1
ATOM 771 C CA . PHE A 1 96 ? -0.215 -5.019 9.573 1.00 89.25 96 PHE A CA 1
ATOM 772 C C . PHE A 1 96 ? -0.305 -6.297 10.413 1.00 89.25 96 PHE A C 1
ATOM 774 O O . PHE A 1 96 ? -1.404 -6.757 10.701 1.00 89.25 96 PHE A O 1
ATOM 781 N N . GLY A 1 97 ? 0.809 -6.781 10.969 1.00 87.69 97 GLY A N 1
ATOM 782 C CA . GLY A 1 97 ? 0.817 -7.931 11.879 1.00 87.69 97 GLY A CA 1
ATOM 783 C C . GLY A 1 97 ? -0.016 -7.756 13.162 1.00 87.69 97 GLY A C 1
ATOM 784 O O . GLY A 1 97 ? -0.374 -8.744 13.802 1.00 87.69 97 GLY A O 1
ATOM 785 N N . TRP A 1 98 ? -0.355 -6.525 13.562 1.00 90.75 98 TRP A N 1
ATOM 786 C CA . TRP A 1 98 ? -1.214 -6.262 14.729 1.00 90.75 98 TRP A CA 1
ATOM 787 C C . TRP A 1 98 ? -2.698 -6.352 14.392 1.00 90.75 98 TRP A C 1
ATOM 789 O O . TRP A 1 98 ? -3.521 -6.639 15.266 1.00 90.75 98 TRP A O 1
ATOM 799 N N . ILE A 1 99 ? -3.051 -6.079 13.139 1.00 93.00 99 ILE A N 1
ATOM 800 C CA . ILE A 1 99 ? -4.418 -6.164 12.646 1.00 93.00 99 ILE A CA 1
ATOM 801 C C . ILE A 1 99 ? -4.710 -7.646 12.371 1.00 93.00 99 ILE A C 1
ATOM 803 O O . ILE A 1 99 ? -3.851 -8.387 11.914 1.00 93.00 99 ILE A O 1
ATOM 807 N N . HIS A 1 100 ? -5.900 -8.134 12.697 1.00 91.56 100 HIS A N 1
ATOM 808 C CA . HIS A 1 100 ? -6.271 -9.543 12.472 1.00 91.56 100 HIS A CA 1
ATOM 809 C C . HIS A 1 100 ? -7.635 -9.708 11.801 1.00 91.56 100 HIS A C 1
ATOM 811 O O . HIS A 1 100 ? -7.979 -10.806 11.374 1.00 91.56 100 HIS A O 1
ATOM 817 N N . GLU A 1 101 ? -8.395 -8.624 11.677 1.00 94.12 101 GLU A N 1
ATOM 818 C CA . GLU A 1 101 ? -9.704 -8.596 11.032 1.00 94.12 101 GLU A CA 1
ATOM 819 C C . GLU A 1 101 ? -9.866 -7.281 10.265 1.00 94.12 101 GLU A C 1
ATOM 821 O O . GLU A 1 101 ? -9.279 -6.269 10.657 1.00 94.12 101 GLU A O 1
ATOM 826 N N . GLY A 1 102 ? -10.645 -7.314 9.182 1.00 94.88 102 GLY A N 1
ATOM 827 C CA . GLY A 1 102 ? -10.944 -6.179 8.311 1.00 94.88 102 GLY A CA 1
ATOM 828 C C . GLY A 1 102 ? -10.558 -6.431 6.853 1.00 94.88 102 GLY A C 1
ATOM 829 O O . GLY A 1 102 ? -10.007 -7.478 6.500 1.00 94.88 102 GLY A O 1
ATOM 830 N N . ASN A 1 103 ? -10.842 -5.447 6.004 1.00 96.38 103 ASN A N 1
ATOM 831 C CA . ASN A 1 103 ? -10.479 -5.462 4.587 1.00 96.38 103 ASN A CA 1
ATOM 832 C C . ASN A 1 103 ? -9.741 -4.176 4.215 1.00 96.38 103 ASN A C 1
ATOM 834 O O . ASN A 1 103 ? -9.784 -3.186 4.946 1.00 96.38 103 ASN A O 1
ATOM 838 N N . VAL A 1 104 ? -9.084 -4.188 3.064 1.00 96.38 104 VAL A N 1
ATOM 839 C CA . VAL A 1 104 ? -8.252 -3.097 2.579 1.00 96.38 104 VAL A CA 1
ATOM 840 C C . VAL A 1 104 ? -8.571 -2.779 1.132 1.00 96.38 104 VAL A C 1
ATOM 842 O O . VAL A 1 104 ? -8.570 -3.666 0.279 1.00 96.38 104 VAL A O 1
ATOM 845 N N . ASP A 1 105 ? -8.755 -1.493 0.856 1.00 97.25 105 ASP A N 1
ATOM 846 C CA . ASP A 1 105 ? -8.707 -0.961 -0.502 1.00 97.25 105 ASP A CA 1
ATOM 847 C C . ASP A 1 105 ? -7.366 -0.256 -0.705 1.00 97.25 105 ASP A C 1
ATOM 849 O O . ASP A 1 105 ? -6.968 0.582 0.108 1.00 97.25 105 ASP A O 1
ATOM 853 N N . MET A 1 106 ? -6.657 -0.573 -1.786 1.00 96.62 106 MET A N 1
ATOM 854 C CA . MET A 1 106 ? -5.371 0.045 -2.104 1.00 96.62 106 MET A CA 1
ATOM 855 C C . MET A 1 106 ? -5.387 0.644 -3.499 1.00 96.62 106 MET A C 1
ATOM 857 O O . MET A 1 106 ? -5.821 0.018 -4.464 1.00 96.62 106 MET A O 1
ATOM 861 N N . VAL A 1 107 ? -4.842 1.852 -3.609 1.00 97.56 107 VAL A N 1
ATOM 862 C CA . VAL A 1 107 ? -4.518 2.495 -4.880 1.00 97.56 107 VAL A CA 1
ATOM 863 C C . VAL A 1 107 ? -3.053 2.906 -4.845 1.00 97.56 107 VAL A C 1
ATOM 865 O O . VAL A 1 107 ? -2.668 3.711 -4.001 1.00 97.56 107 VAL A O 1
ATOM 868 N N . ALA A 1 108 ? -2.255 2.381 -5.772 1.00 96.06 108 ALA A N 1
ATOM 869 C CA . ALA A 1 108 ? -0.848 2.725 -5.942 1.00 96.06 108 ALA A CA 1
ATOM 870 C C . ALA A 1 108 ? -0.645 3.452 -7.269 1.00 96.06 108 ALA A C 1
ATOM 872 O O . ALA A 1 108 ? -0.944 2.896 -8.325 1.00 96.06 108 ALA A O 1
ATOM 873 N N . ASP A 1 109 ? -0.108 4.665 -7.226 1.00 95.69 109 ASP A N 1
ATOM 874 C CA . ASP A 1 109 ? 0.436 5.333 -8.404 1.00 95.69 109 ASP A CA 1
ATOM 875 C C . ASP A 1 109 ? 1.948 5.065 -8.452 1.00 95.69 109 ASP A C 1
ATOM 877 O O . ASP A 1 109 ? 2.704 5.552 -7.616 1.00 95.69 109 ASP A O 1
ATOM 881 N N . VAL A 1 110 ? 2.379 4.254 -9.418 1.00 94.81 110 VAL A N 1
ATOM 882 C CA . VAL A 1 110 ? 3.764 3.796 -9.582 1.00 94.81 110 VAL A CA 1
ATOM 883 C C . VAL A 1 110 ? 4.438 4.552 -10.720 1.00 94.81 110 VAL A C 1
ATOM 885 O O . VAL A 1 110 ? 3.939 4.580 -11.846 1.00 94.81 110 VAL A O 1
ATOM 888 N N . MET A 1 111 ? 5.584 5.151 -10.425 1.00 92.94 111 MET A N 1
ATOM 889 C CA . MET A 1 111 ? 6.428 5.896 -11.351 1.00 92.94 111 MET A CA 1
ATOM 890 C C . MET A 1 111 ? 7.676 5.075 -11.652 1.00 92.94 111 MET A C 1
ATOM 892 O O . MET A 1 111 ? 8.505 4.838 -10.771 1.00 92.94 111 MET A O 1
ATOM 896 N N . PHE A 1 112 ? 7.784 4.621 -12.897 1.00 91.50 112 PHE A N 1
ATOM 897 C CA . PHE A 1 112 ? 8.903 3.818 -13.371 1.00 91.50 112 PHE A CA 1
ATOM 898 C C . PHE A 1 112 ? 9.981 4.726 -13.964 1.00 91.50 112 PHE A C 1
ATOM 900 O O . PHE A 1 112 ? 9.648 5.572 -14.804 1.00 91.50 112 PHE A O 1
ATOM 907 N N . PRO A 1 113 ? 11.255 4.554 -13.577 1.00 88.88 113 PRO A N 1
ATOM 908 C CA . PRO A 1 113 ? 12.345 5.381 -14.078 1.00 88.88 113 PRO A CA 1
ATOM 909 C C . PRO A 1 113 ? 12.576 5.160 -15.579 1.00 88.88 113 PRO A C 1
ATOM 911 O O . PRO A 1 113 ? 12.331 4.071 -16.108 1.00 88.88 113 PRO A O 1
ATOM 914 N N . ALA A 1 114 ? 13.043 6.206 -16.262 1.00 83.00 114 ALA A N 1
ATOM 915 C CA . ALA A 1 114 ? 13.531 6.137 -17.636 1.00 83.00 114 ALA A CA 1
ATOM 916 C C . ALA A 1 114 ? 14.674 5.116 -17.778 1.00 83.00 114 ALA A C 1
ATOM 918 O O . ALA A 1 114 ? 15.478 4.916 -16.863 1.00 83.00 114 ALA A O 1
ATOM 919 N N . GLU A 1 115 ? 14.752 4.465 -18.939 1.00 73.88 115 GLU A N 1
ATOM 920 C CA . GLU A 1 115 ? 15.971 3.752 -19.321 1.00 73.88 115 GLU A CA 1
ATOM 921 C C . GLU A 1 115 ? 17.049 4.798 -19.613 1.00 73.88 115 GLU A C 1
ATOM 923 O O . GLU A 1 115 ? 16.781 5.821 -20.241 1.00 73.88 115 GLU A O 1
ATOM 928 N N . SER A 1 116 ? 18.241 4.602 -19.058 1.00 63.00 116 SER A N 1
ATOM 929 C CA . SER A 1 116 ? 19.322 5.571 -19.164 1.00 63.00 116 SER A CA 1
ATOM 930 C C . SER A 1 116 ? 19.946 5.514 -20.556 1.00 63.00 116 SER A C 1
ATOM 932 O O . SER A 1 116 ? 20.712 4.597 -20.841 1.00 63.00 116 SER A O 1
ATOM 934 N N . ASP A 1 117 ? 19.687 6.524 -21.381 1.00 60.16 117 ASP A N 1
ATOM 935 C CA . ASP A 1 117 ? 20.662 6.941 -22.387 1.00 60.16 117 ASP A CA 1
ATOM 936 C C . ASP A 1 117 ? 21.775 7.716 -21.659 1.00 60.16 117 ASP A C 1
ATOM 938 O O . ASP A 1 117 ? 21.481 8.570 -20.814 1.00 60.16 117 ASP A O 1
ATOM 942 N N . ASP A 1 118 ? 23.050 7.459 -21.978 1.00 58.41 118 ASP A N 1
ATOM 943 C CA . ASP A 1 118 ? 24.220 8.078 -21.314 1.00 58.41 118 ASP A CA 1
ATOM 944 C C . ASP A 1 118 ? 24.133 9.618 -21.243 1.00 58.41 118 ASP A C 1
ATOM 946 O O . ASP A 1 118 ? 24.656 10.253 -20.325 1.00 58.41 118 ASP A O 1
ATOM 950 N N . SER A 1 119 ? 23.416 10.231 -22.191 1.00 57.19 119 SER A N 1
ATOM 951 C CA . SER A 1 119 ? 23.183 11.675 -22.266 1.00 57.19 119 SER A CA 1
ATOM 952 C C . SER A 1 119 ? 22.194 12.217 -21.220 1.00 57.19 119 SER A C 1
ATOM 954 O O . SER A 1 119 ? 22.292 13.389 -20.859 1.00 57.19 119 SER A O 1
ATOM 956 N N . ILE A 1 120 ? 21.239 11.413 -20.740 1.00 60.66 120 ILE A N 1
ATOM 957 C CA . ILE A 1 120 ? 20.192 11.831 -19.784 1.00 60.66 120 ILE A CA 1
ATOM 958 C C . ILE A 1 120 ? 20.639 11.560 -18.340 1.00 60.66 120 ILE A C 1
ATOM 960 O O . ILE A 1 120 ? 20.286 12.307 -17.426 1.00 60.66 120 ILE A O 1
ATOM 964 N N . ALA A 1 121 ? 21.491 10.551 -18.133 1.00 61.84 121 ALA A N 1
ATOM 965 C CA . ALA A 1 121 ? 21.991 10.158 -16.815 1.00 61.84 121 ALA A CA 1
ATOM 966 C C . ALA A 1 121 ? 22.680 11.309 -16.056 1.00 61.84 121 ALA A C 1
ATOM 968 O O . ALA A 1 121 ? 22.496 11.448 -14.848 1.00 61.84 121 ALA A O 1
ATOM 969 N N . LYS A 1 122 ? 23.421 12.176 -16.764 1.00 63.19 122 LYS A N 1
ATOM 970 C CA . LYS A 1 122 ? 24.131 13.315 -16.157 1.00 63.19 122 LYS A CA 1
ATOM 971 C C . LYS A 1 122 ? 23.197 14.424 -15.662 1.00 63.19 122 LYS A C 1
ATOM 973 O O . LYS A 1 122 ? 23.537 15.106 -14.708 1.00 63.19 122 LYS A O 1
ATOM 978 N N . VAL A 1 123 ? 22.041 14.616 -16.302 1.00 64.00 123 VAL A N 1
ATOM 979 C CA . VAL A 1 123 ? 21.049 15.630 -15.888 1.00 64.00 123 VAL A CA 1
ATOM 980 C C . VAL A 1 123 ? 20.176 15.104 -14.744 1.00 64.00 123 VAL A C 1
ATOM 982 O O . VAL A 1 123 ? 19.678 15.870 -13.926 1.00 64.00 123 VAL A O 1
ATOM 985 N N . MET A 1 124 ? 20.038 13.781 -14.648 1.00 70.69 124 MET A N 1
ATOM 986 C CA . MET A 1 124 ? 19.234 13.107 -13.628 1.00 70.69 124 MET A CA 1
ATOM 987 C C . MET A 1 124 ? 19.974 12.835 -12.314 1.00 70.69 124 MET A C 1
ATOM 989 O O . MET A 1 124 ? 19.346 12.359 -11.368 1.00 70.69 124 MET A O 1
ATOM 993 N N . SER A 1 125 ? 21.274 13.146 -12.219 1.00 72.94 125 SER A N 1
ATOM 994 C CA . SER A 1 125 ? 22.064 12.915 -11.001 1.00 72.94 125 SER A CA 1
ATOM 995 C C . SER A 1 125 ? 21.458 13.614 -9.791 1.00 72.94 125 SER A C 1
ATOM 997 O O . SER A 1 125 ? 21.199 12.969 -8.783 1.00 72.94 125 SER A O 1
ATOM 999 N N . ASP A 1 126 ? 21.121 14.897 -9.923 1.00 74.56 126 ASP A N 1
ATOM 1000 C CA . ASP A 1 126 ? 20.604 15.706 -8.816 1.00 74.56 126 ASP A CA 1
ATOM 1001 C C . ASP A 1 126 ? 19.225 15.221 -8.350 1.00 74.56 126 ASP A C 1
ATOM 1003 O O . ASP A 1 126 ? 18.878 15.316 -7.170 1.00 74.56 126 ASP A O 1
ATOM 1007 N N . PHE A 1 127 ? 18.421 14.692 -9.278 1.00 77.12 127 PHE A N 1
ATOM 1008 C CA . PHE A 1 127 ? 17.133 14.085 -8.963 1.00 77.12 127 PHE A CA 1
ATOM 1009 C C . PHE A 1 127 ? 17.324 12.783 -8.176 1.00 77.12 127 PHE A C 1
ATOM 1011 O O . PHE A 1 127 ? 16.714 12.600 -7.118 1.00 77.12 127 PHE A O 1
ATOM 1018 N N . TYR A 1 128 ? 18.202 11.904 -8.658 1.00 77.25 128 TYR A N 1
ATOM 1019 C CA . TYR A 1 128 ? 18.492 10.629 -8.013 1.00 77.25 128 TYR A CA 1
ATOM 1020 C C . TYR A 1 128 ? 19.205 10.789 -6.668 1.00 77.25 128 TYR A C 1
ATOM 1022 O O . TYR A 1 128 ? 18.865 10.071 -5.732 1.00 77.25 128 TYR A O 1
ATOM 1030 N N . ASP A 1 129 ? 20.084 11.776 -6.507 1.00 78.62 129 ASP A N 1
ATOM 1031 C CA . ASP A 1 129 ? 20.761 12.048 -5.235 1.00 78.62 129 ASP A CA 1
ATOM 1032 C C . ASP A 1 129 ? 19.760 12.515 -4.152 1.00 78.62 129 ASP A C 1
ATOM 1034 O O . ASP A 1 129 ? 19.856 12.125 -2.986 1.00 78.62 129 ASP A O 1
ATOM 1038 N N . ARG A 1 130 ? 18.719 13.281 -4.524 1.00 78.56 130 ARG A N 1
ATOM 1039 C CA . ARG A 1 130 ? 17.614 13.632 -3.603 1.00 78.56 130 ARG A CA 1
ATOM 1040 C C . ARG A 1 130 ? 16.762 12.421 -3.222 1.00 78.56 130 ARG A C 1
ATOM 1042 O O . ARG A 1 130 ? 16.337 12.303 -2.071 1.00 78.56 130 ARG A O 1
ATOM 1049 N N . MET A 1 131 ? 16.484 11.535 -4.178 1.00 77.62 131 MET A N 1
ATOM 1050 C CA . MET A 1 131 ? 15.760 10.290 -3.901 1.00 77.62 131 MET A CA 1
ATOM 1051 C C . MET A 1 131 ? 16.581 9.381 -2.981 1.00 77.62 131 MET A C 1
ATOM 1053 O O . MET A 1 131 ? 16.043 8.849 -2.013 1.00 77.62 131 MET A O 1
ATOM 1057 N N . GLU A 1 132 ? 17.890 9.283 -3.203 1.00 74.00 132 GLU A N 1
ATOM 1058 C CA . GLU A 1 132 ? 18.813 8.520 -2.362 1.00 74.00 132 GLU A CA 1
ATOM 1059 C C . GLU A 1 132 ? 18.827 9.015 -0.910 1.00 74.00 132 GLU A C 1
ATOM 1061 O O . GLU A 1 132 ? 18.789 8.203 0.017 1.00 74.00 132 GLU A O 1
ATOM 1066 N N . ALA A 1 133 ? 18.786 10.330 -0.685 1.00 73.00 133 ALA A N 1
ATOM 1067 C CA . ALA A 1 133 ? 18.638 10.893 0.658 1.00 73.00 133 ALA A CA 1
ATOM 1068 C C . ALA A 1 133 ? 17.341 10.425 1.354 1.00 73.00 133 ALA A C 1
ATOM 1070 O O . ALA A 1 133 ? 17.329 10.212 2.562 1.00 73.00 133 ALA A O 1
ATOM 1071 N N . THR A 1 134 ? 16.266 10.202 0.592 1.00 68.06 134 THR A N 1
ATOM 1072 C CA . THR A 1 134 ? 14.987 9.701 1.127 1.00 68.06 134 THR A CA 1
ATOM 1073 C C . THR A 1 134 ? 15.062 8.200 1.424 1.00 68.06 134 THR A C 1
ATOM 1075 O O . THR A 1 134 ? 14.646 7.750 2.489 1.00 68.06 134 THR A O 1
ATOM 1078 N N . VAL A 1 135 ? 15.655 7.415 0.517 1.00 61.44 135 VAL A N 1
ATOM 1079 C CA . VAL A 1 135 ? 15.834 5.961 0.692 1.00 61.44 135 VAL A CA 1
ATOM 1080 C C . VAL A 1 135 ? 16.773 5.638 1.858 1.00 61.44 135 VAL A C 1
ATOM 1082 O O . VAL A 1 135 ? 16.542 4.691 2.612 1.00 61.44 135 VAL A O 1
ATOM 1085 N N . THR A 1 136 ? 17.827 6.432 2.050 1.00 55.31 136 THR A N 1
ATOM 1086 C CA . THR A 1 136 ? 18.801 6.214 3.128 1.00 55.31 136 THR A CA 1
ATOM 1087 C C . THR A 1 136 ? 18.225 6.479 4.519 1.00 55.31 136 THR A C 1
ATOM 1089 O O . THR A 1 136 ? 18.658 5.813 5.460 1.00 55.31 136 THR A O 1
ATOM 1092 N N . SER A 1 137 ? 17.220 7.354 4.655 1.00 53.91 137 SER A N 1
ATOM 1093 C CA . SER A 1 137 ? 16.501 7.559 5.921 1.00 53.91 137 SER A CA 1
ATOM 1094 C C . SER A 1 137 ? 15.637 6.363 6.339 1.00 53.91 137 SER A C 1
ATOM 1096 O O . SER A 1 137 ? 15.535 6.113 7.535 1.00 53.91 137 SER A O 1
ATOM 1098 N N . ASN A 1 138 ? 15.071 5.607 5.389 1.00 50.66 138 ASN A N 1
ATOM 1099 C CA . ASN A 1 138 ? 14.144 4.503 5.685 1.00 50.66 138 ASN A CA 1
ATOM 1100 C C . ASN A 1 138 ? 14.772 3.095 5.632 1.00 50.66 138 ASN A C 1
ATOM 1102 O O . ASN A 1 138 ? 14.291 2.207 6.327 1.00 50.66 138 ASN A O 1
ATOM 1106 N N . ARG A 1 139 ? 15.840 2.857 4.847 1.00 52.50 139 ARG A N 1
ATOM 1107 C CA . ARG A 1 139 ? 16.314 1.483 4.555 1.00 52.50 139 ARG A CA 1
ATOM 1108 C C . ARG A 1 139 ? 17.766 1.165 4.935 1.00 52.50 139 ARG A C 1
ATOM 1110 O O . ARG A 1 139 ? 18.052 0.068 5.415 1.00 52.50 139 ARG A O 1
ATOM 1117 N N . TYR A 1 140 ? 18.713 2.082 4.730 1.00 45.97 140 TYR A N 1
ATOM 1118 C CA . TYR A 1 140 ? 20.140 1.704 4.748 1.00 45.97 140 TYR A CA 1
ATOM 1119 C C . TYR A 1 140 ? 20.710 1.380 6.130 1.00 45.97 140 TYR A C 1
ATOM 1121 O O . TYR A 1 140 ? 21.630 0.569 6.219 1.00 45.97 140 TYR A O 1
ATOM 1129 N N . LEU A 1 141 ? 20.192 1.981 7.205 1.00 43.94 141 LEU A N 1
ATOM 1130 C CA . LEU A 1 141 ? 20.647 1.632 8.556 1.00 43.94 141 LEU A CA 1
ATOM 1131 C C . LEU A 1 141 ? 20.257 0.195 8.930 1.00 43.94 141 LEU A C 1
ATOM 1133 O O . LEU A 1 141 ? 21.040 -0.499 9.565 1.00 43.94 141 LEU A O 1
ATOM 1137 N N . HIS A 1 142 ? 19.105 -0.276 8.455 1.00 46.09 142 HIS A N 1
ATOM 1138 C CA . HIS A 1 142 ? 18.515 -1.539 8.887 1.00 46.09 142 HIS A CA 1
ATOM 1139 C C . HIS A 1 142 ? 19.045 -2.764 8.116 1.00 46.09 142 HIS A C 1
ATOM 1141 O O . HIS A 1 142 ? 19.174 -3.846 8.690 1.00 46.09 142 HIS A O 1
ATOM 1147 N N . ILE A 1 143 ? 19.396 -2.618 6.830 1.00 46.38 143 ILE A N 1
ATOM 1148 C CA . ILE A 1 143 ? 20.039 -3.698 6.050 1.00 46.38 143 ILE A CA 1
ATOM 1149 C C . ILE A 1 143 ? 21.479 -3.942 6.532 1.00 46.38 143 ILE A C 1
ATOM 1151 O O . ILE A 1 143 ? 21.925 -5.085 6.587 1.00 46.38 143 ILE A O 1
ATOM 1155 N N . LEU A 1 144 ? 22.207 -2.891 6.928 1.00 41.72 144 LEU A N 1
ATOM 1156 C CA . LEU A 1 144 ? 23.577 -3.019 7.444 1.00 41.72 144 LEU A CA 1
ATOM 1157 C C . LEU A 1 144 ? 23.641 -3.696 8.821 1.00 41.72 144 LEU A C 1
ATOM 1159 O O . LEU A 1 144 ? 24.654 -4.322 9.135 1.00 41.72 144 LEU A O 1
ATOM 1163 N N . GLU A 1 145 ? 22.579 -3.585 9.621 1.00 43.56 145 GLU A N 1
ATOM 1164 C CA . GLU A 1 145 ? 22.504 -4.168 10.965 1.00 43.56 145 GLU A CA 1
ATOM 1165 C C . GLU A 1 145 ? 22.232 -5.686 10.942 1.00 43.56 145 GLU A C 1
ATOM 1167 O O . GLU A 1 145 ? 22.688 -6.392 11.836 1.00 43.56 145 GLU A O 1
ATOM 1172 N N . ASN A 1 146 ? 21.579 -6.201 9.888 1.00 41.00 146 ASN A N 1
ATOM 1173 C CA . ASN A 1 146 ? 21.127 -7.601 9.796 1.00 41.00 146 ASN A CA 1
ATOM 1174 C C . ASN A 1 146 ? 21.743 -8.428 8.647 1.00 41.00 146 ASN A C 1
ATOM 1176 O O . ASN A 1 146 ? 21.352 -9.580 8.452 1.00 41.00 146 ASN A O 1
ATOM 1180 N N . SER A 1 147 ? 22.688 -7.890 7.870 1.00 42.84 147 SER A N 1
ATOM 1181 C CA . SER A 1 147 ? 23.321 -8.656 6.789 1.00 42.84 147 SER A CA 1
ATOM 1182 C C . SER A 1 147 ? 24.389 -9.619 7.344 1.00 42.84 147 SER A C 1
ATOM 1184 O O . SER A 1 147 ? 25.308 -9.176 8.030 1.00 42.84 147 SER A O 1
ATOM 1186 N N . PRO A 1 148 ? 24.361 -10.929 7.026 1.00 45.91 148 PRO A N 1
ATOM 1187 C CA . PRO A 1 148 ? 25.397 -11.864 7.479 1.00 45.91 148 PRO A CA 1
ATOM 1188 C C . PRO A 1 148 ? 26.799 -11.514 6.948 1.00 45.91 148 PRO A C 1
ATOM 1190 O O . PRO A 1 148 ? 27.792 -11.976 7.494 1.00 45.91 148 PRO A O 1
ATOM 1193 N N . HIS A 1 149 ? 26.891 -10.665 5.917 1.00 44.16 149 HIS A N 1
ATOM 1194 C CA . HIS A 1 149 ? 28.148 -10.173 5.345 1.00 44.16 149 HIS A CA 1
ATOM 1195 C C . HIS A 1 149 ? 28.740 -8.937 6.047 1.00 44.16 149 HIS A C 1
ATOM 1197 O O . HIS A 1 149 ? 29.861 -8.551 5.725 1.00 44.16 149 HIS A O 1
ATOM 1203 N N . THR A 1 150 ? 28.029 -8.306 6.990 1.00 45.56 150 THR A N 1
ATOM 1204 C CA . THR A 1 150 ? 28.560 -7.196 7.810 1.00 45.56 150 THR A CA 1
ATOM 1205 C C . THR A 1 150 ? 28.988 -7.637 9.210 1.00 45.56 150 THR A C 1
ATOM 1207 O O . THR A 1 150 ? 29.627 -6.855 9.917 1.00 45.56 150 THR A O 1
ATOM 1210 N N . ALA A 1 151 ? 28.688 -8.883 9.594 1.00 50.12 151 ALA A N 1
ATOM 1211 C CA . ALA A 1 151 ? 29.093 -9.474 10.869 1.00 50.12 151 ALA A CA 1
ATOM 1212 C C . ALA A 1 151 ? 30.623 -9.581 11.025 1.00 50.12 151 ALA A C 1
ATOM 1214 O O . ALA A 1 151 ? 31.113 -9.492 12.145 1.00 50.12 151 ALA A O 1
ATOM 1215 N N . ASP A 1 152 ? 31.354 -9.685 9.908 1.00 52.19 152 ASP A N 1
ATOM 1216 C CA . ASP A 1 152 ? 32.821 -9.808 9.864 1.00 52.19 152 ASP A CA 1
ATOM 1217 C C . ASP A 1 152 ? 33.546 -8.461 9.631 1.00 52.19 152 ASP A C 1
ATOM 1219 O O . ASP A 1 152 ? 34.765 -8.427 9.474 1.00 52.19 152 ASP A O 1
ATOM 1223 N N . LEU A 1 153 ? 32.818 -7.336 9.563 1.00 58.25 153 LEU A N 1
ATOM 1224 C CA . LEU A 1 153 ? 33.402 -6.002 9.363 1.00 58.25 153 LEU A CA 1
ATOM 1225 C C . LEU A 1 153 ? 33.600 -5.314 10.721 1.00 58.25 153 LEU A C 1
ATOM 1227 O O . LEU A 1 153 ? 32.682 -4.658 11.237 1.00 58.25 153 LEU A O 1
ATOM 1231 N N . ASP A 1 154 ? 34.800 -5.475 11.282 1.00 60.78 154 ASP A N 1
ATOM 1232 C CA . ASP A 1 154 ? 35.181 -5.011 12.624 1.00 60.78 154 ASP A CA 1
ATOM 1233 C C . ASP A 1 154 ? 35.417 -3.491 12.707 1.00 60.78 154 ASP A C 1
ATOM 1235 O O . ASP A 1 154 ? 35.301 -2.907 13.788 1.00 60.78 154 ASP A O 1
ATOM 1239 N N . THR A 1 155 ? 35.709 -2.811 11.588 1.00 70.50 155 THR A N 1
ATOM 1240 C CA . THR A 1 155 ? 36.024 -1.370 11.592 1.00 70.50 155 THR A CA 1
ATOM 1241 C C . THR A 1 155 ? 34.990 -0.494 10.875 1.00 70.50 155 THR A C 1
ATOM 1243 O O . THR A 1 155 ? 34.371 -0.858 9.873 1.00 70.50 155 THR A O 1
ATOM 1246 N N . HIS A 1 156 ? 34.811 0.731 11.385 1.00 64.00 156 HIS A N 1
ATOM 1247 C CA . HIS A 1 156 ? 33.913 1.737 10.804 1.00 64.00 156 HIS A CA 1
ATOM 1248 C C . HIS A 1 156 ? 34.341 2.159 9.382 1.00 64.00 156 HIS A C 1
ATOM 1250 O O . HIS A 1 156 ? 33.500 2.521 8.560 1.00 64.00 156 HIS A O 1
ATOM 1256 N N . GLU A 1 157 ? 35.638 2.089 9.076 1.00 68.19 157 GLU A N 1
ATOM 1257 C CA . GLU A 1 157 ? 36.199 2.434 7.764 1.00 68.19 157 GLU A CA 1
ATOM 1258 C C . GLU A 1 157 ? 35.895 1.363 6.707 1.00 68.19 157 GLU A C 1
ATOM 1260 O O . GLU A 1 157 ? 35.479 1.701 5.601 1.00 68.19 157 GLU A O 1
ATOM 1265 N N . GLU A 1 158 ? 35.989 0.076 7.053 1.00 66.88 158 GLU A N 1
ATOM 1266 C CA . GLU A 1 158 ? 35.632 -1.028 6.150 1.00 66.88 158 GLU A CA 1
ATOM 1267 C C . GLU A 1 158 ? 34.133 -1.042 5.832 1.00 66.88 158 GLU A C 1
ATOM 1269 O O . GLU A 1 158 ? 33.743 -1.231 4.678 1.00 66.88 158 GLU A O 1
ATOM 1274 N N . ARG A 1 159 ? 33.280 -0.748 6.825 1.00 61.56 159 ARG A N 1
ATOM 1275 C CA . ARG A 1 159 ? 31.832 -0.580 6.612 1.00 61.56 159 ARG A CA 1
ATOM 1276 C C . ARG A 1 159 ? 31.523 0.597 5.688 1.00 61.56 159 ARG A C 1
ATOM 1278 O O . ARG A 1 159 ? 30.648 0.484 4.830 1.00 61.56 159 ARG A O 1
ATOM 1285 N N . ALA A 1 160 ? 32.237 1.714 5.834 1.00 64.62 160 ALA A N 1
ATOM 1286 C CA . ALA A 1 160 ? 32.076 2.881 4.970 1.00 64.62 160 ALA A CA 1
ATOM 1287 C C . ALA A 1 160 ? 32.553 2.608 3.531 1.00 64.62 160 ALA A C 1
ATOM 1289 O O . ALA A 1 160 ? 31.854 2.967 2.585 1.00 64.62 160 ALA A O 1
ATOM 1290 N N . ALA A 1 161 ? 33.681 1.915 3.355 1.00 66.88 161 ALA A N 1
ATOM 1291 C CA . ALA A 1 161 ? 34.216 1.561 2.041 1.00 66.88 161 ALA A CA 1
ATOM 1292 C C . ALA A 1 161 ? 33.351 0.512 1.318 1.00 66.88 161 ALA A C 1
ATOM 1294 O O . ALA A 1 161 ? 33.096 0.640 0.120 1.00 66.88 161 ALA A O 1
ATOM 1295 N N . PHE A 1 162 ? 32.839 -0.492 2.040 1.00 62.38 162 PHE A N 1
ATOM 1296 C CA . PHE A 1 162 ? 31.873 -1.459 1.510 1.00 62.38 162 PHE A CA 1
ATOM 1297 C C . PHE A 1 162 ? 30.576 -0.764 1.076 1.00 62.38 162 PHE A C 1
ATOM 1299 O O . PHE A 1 162 ? 30.083 -1.006 -0.025 1.00 62.38 162 PHE A O 1
ATOM 1306 N N . LYS A 1 163 ? 30.076 0.175 1.891 1.00 59.97 163 LYS A N 1
ATOM 1307 C CA . LYS A 1 163 ? 28.908 1.012 1.579 1.00 59.97 163 LYS A CA 1
ATOM 1308 C C . LYS A 1 163 ? 29.122 1.864 0.326 1.00 59.97 163 LYS A C 1
ATOM 1310 O O . LYS A 1 163 ? 28.235 1.934 -0.519 1.00 59.97 163 LYS A O 1
ATOM 1315 N N . GLU A 1 164 ? 30.289 2.487 0.185 1.00 62.22 164 GLU A N 1
ATOM 1316 C CA . GLU A 1 164 ? 30.631 3.311 -0.980 1.00 62.22 164 GLU A CA 1
ATOM 1317 C C . GLU A 1 164 ? 30.842 2.468 -2.247 1.00 62.22 164 GLU A C 1
ATOM 1319 O O . GLU A 1 164 ? 30.568 2.927 -3.354 1.00 62.22 164 GLU A O 1
ATOM 1324 N N . ARG A 1 165 ? 31.322 1.229 -2.108 1.00 62.53 165 ARG A N 1
ATOM 1325 C CA . ARG A 1 165 ? 31.466 0.297 -3.229 1.00 62.53 165 ARG A CA 1
ATOM 1326 C C . ARG A 1 165 ? 30.113 -0.230 -3.701 1.00 62.53 165 ARG A C 1
ATOM 1328 O O . ARG A 1 165 ? 29.841 -0.155 -4.893 1.00 62.53 165 ARG A O 1
ATOM 1335 N N . MET A 1 166 ? 29.246 -0.662 -2.782 1.00 57.44 166 MET A N 1
ATOM 1336 C CA . MET A 1 166 ? 27.877 -1.068 -3.120 1.00 57.44 166 MET A CA 1
ATOM 1337 C C . MET A 1 166 ? 27.087 0.084 -3.745 1.00 57.44 166 MET A C 1
ATOM 1339 O O . MET A 1 166 ? 26.451 -0.107 -4.767 1.00 57.44 166 MET A O 1
ATOM 1343 N N . SER A 1 167 ? 27.188 1.299 -3.194 1.00 58.81 167 SER A N 1
ATOM 1344 C CA . SER A 1 167 ? 26.530 2.497 -3.742 1.00 58.81 167 SER A CA 1
ATOM 1345 C C . SER A 1 167 ? 27.019 2.875 -5.150 1.00 58.81 167 SER A C 1
ATOM 1347 O O . SER A 1 167 ? 26.262 3.466 -5.917 1.00 58.81 167 SER A O 1
ATOM 1349 N N . ARG A 1 168 ? 28.266 2.529 -5.508 1.00 59.22 168 ARG A N 1
ATOM 1350 C CA . ARG A 1 168 ? 28.827 2.730 -6.856 1.00 59.22 168 ARG A CA 1
ATOM 1351 C C . ARG A 1 168 ? 28.427 1.645 -7.855 1.00 59.22 168 ARG A C 1
ATOM 1353 O O . ARG A 1 168 ? 28.366 1.940 -9.045 1.00 59.22 168 ARG A O 1
ATOM 1360 N N . GLU A 1 169 ? 28.216 0.417 -7.390 1.00 56.09 169 GLU A N 1
ATOM 1361 C CA . GLU A 1 169 ? 27.795 -0.720 -8.220 1.00 56.09 169 GLU A CA 1
ATOM 1362 C C . GLU A 1 169 ? 26.265 -0.771 -8.403 1.00 56.09 169 GLU A C 1
ATOM 1364 O O . GLU A 1 169 ? 25.795 -1.296 -9.411 1.00 56.09 169 GLU A O 1
ATOM 1369 N N . ASP A 1 170 ? 25.493 -0.193 -7.474 1.00 60.34 170 ASP A N 1
ATOM 1370 C CA . ASP A 1 170 ? 24.033 -0.155 -7.545 1.00 60.34 170 ASP A CA 1
ATOM 1371 C C . ASP A 1 170 ? 23.519 0.858 -8.572 1.00 60.34 170 ASP A C 1
ATOM 1373 O O . ASP A 1 170 ? 23.902 2.029 -8.631 1.00 60.34 170 ASP A O 1
ATOM 1377 N N . ASP A 1 171 ? 22.550 0.400 -9.348 1.00 69.38 171 ASP A N 1
ATOM 1378 C CA . ASP A 1 171 ? 21.813 1.207 -10.298 1.00 69.38 171 ASP A CA 1
ATOM 1379 C C . ASP A 1 171 ? 20.997 2.299 -9.575 1.00 69.38 171 ASP A C 1
ATOM 1381 O O . ASP A 1 171 ? 20.062 2.017 -8.819 1.00 69.38 171 ASP A O 1
ATOM 1385 N N . LYS A 1 172 ? 21.337 3.575 -9.813 1.00 75.81 172 LYS A N 1
ATOM 1386 C CA . LYS A 1 172 ? 20.682 4.749 -9.201 1.00 75.81 172 LYS A CA 1
ATOM 1387 C C . LYS A 1 172 ? 19.249 5.002 -9.695 1.00 75.81 172 LYS A C 1
ATOM 1389 O O . LYS A 1 172 ? 18.657 6.026 -9.363 1.00 75.81 172 LYS A O 1
ATOM 1394 N N . ARG A 1 173 ? 18.661 4.106 -10.486 1.00 84.19 173 ARG A N 1
ATOM 1395 C CA . ARG A 1 173 ? 17.263 4.215 -10.911 1.00 84.19 173 ARG A CA 1
ATOM 1396 C C . ARG A 1 173 ? 16.326 3.947 -9.738 1.00 84.19 173 ARG A C 1
ATOM 1398 O O . ARG A 1 173 ? 16.284 2.843 -9.202 1.00 84.19 173 ARG A O 1
ATOM 1405 N N . PHE A 1 174 ? 15.529 4.945 -9.374 1.00 88.06 174 PHE A N 1
ATOM 1406 C CA . PHE A 1 174 ? 14.511 4.816 -8.334 1.00 88.06 174 PHE A CA 1
ATOM 1407 C C . PHE A 1 174 ? 13.118 4.664 -8.940 1.00 88.06 174 PHE A C 1
ATOM 1409 O O . PHE A 1 174 ? 12.727 5.399 -9.843 1.00 88.06 174 PHE A O 1
ATOM 1416 N N . LEU A 1 175 ? 12.359 3.725 -8.396 1.00 90.81 175 LEU A N 1
ATOM 1417 C CA . LEU A 1 175 ? 10.930 3.570 -8.583 1.00 90.81 175 LEU A CA 1
ATOM 1418 C C . LEU A 1 175 ? 10.220 4.246 -7.407 1.00 90.81 175 LEU A C 1
ATOM 1420 O O . LEU A 1 175 ? 10.612 4.081 -6.250 1.00 90.81 175 LEU A O 1
ATOM 1424 N N . VAL A 1 176 ? 9.174 5.017 -7.698 1.00 92.31 176 VAL A N 1
ATOM 1425 C CA . VAL A 1 176 ? 8.392 5.713 -6.667 1.00 92.31 176 VAL A CA 1
ATOM 1426 C C . VAL A 1 176 ? 6.955 5.219 -6.689 1.00 92.31 176 VAL A C 1
ATOM 1428 O O . VAL A 1 176 ? 6.354 5.114 -7.754 1.00 92.31 176 VAL A O 1
ATOM 1431 N N . MET A 1 177 ? 6.401 4.934 -5.515 1.00 94.31 177 MET A N 1
ATOM 1432 C CA . MET A 1 177 ? 5.035 4.454 -5.332 1.00 94.31 177 MET A CA 1
ATOM 1433 C C . MET A 1 177 ? 4.303 5.364 -4.356 1.00 94.31 177 MET A C 1
ATOM 1435 O O . MET A 1 177 ? 4.593 5.358 -3.162 1.00 94.31 177 MET A O 1
ATOM 1439 N N . ASP A 1 178 ? 3.334 6.119 -4.858 1.00 95.06 178 ASP A N 1
ATOM 1440 C CA . ASP A 1 178 ? 2.397 6.855 -4.015 1.00 95.06 178 ASP A CA 1
ATOM 1441 C C . ASP A 1 178 ? 1.213 5.935 -3.700 1.00 95.06 178 ASP A C 1
ATOM 1443 O O . ASP A 1 178 ? 0.403 5.614 -4.578 1.00 95.06 178 ASP A O 1
ATOM 1447 N N . LEU A 1 179 ? 1.122 5.483 -2.452 1.00 94.88 179 LEU A N 1
ATOM 1448 C CA . LEU A 1 179 ? 0.133 4.516 -2.002 1.00 94.88 179 LEU A CA 1
ATOM 1449 C C . LEU A 1 179 ? -0.950 5.187 -1.156 1.00 94.88 179 LEU A C 1
ATOM 1451 O O . LEU A 1 179 ? -0.680 5.962 -0.237 1.00 94.88 179 LEU A O 1
ATOM 1455 N N . ARG A 1 180 ? -2.200 4.852 -1.462 1.00 96.56 180 ARG A N 1
ATOM 1456 C CA . ARG A 1 180 ? -3.381 5.201 -0.675 1.00 96.56 180 ARG A CA 1
ATOM 1457 C C . ARG A 1 180 ? -4.051 3.916 -0.237 1.00 96.56 180 ARG A C 1
ATOM 1459 O O . ARG A 1 180 ? -4.563 3.174 -1.074 1.00 96.56 180 ARG A O 1
ATOM 1466 N N . VAL A 1 181 ? -4.041 3.673 1.061 1.00 95.69 181 VAL A N 1
ATOM 1467 C CA . VAL A 1 181 ? -4.570 2.471 1.698 1.00 95.69 181 VAL A CA 1
ATOM 1468 C C . VAL A 1 181 ? -5.756 2.879 2.560 1.00 95.69 181 VAL A C 1
ATOM 1470 O O . VAL A 1 181 ? -5.643 3.768 3.398 1.00 95.69 181 VAL A O 1
ATOM 1473 N N . HIS A 1 182 ? -6.902 2.244 2.356 1.00 96.75 182 HIS A N 1
ATOM 1474 C CA . HIS A 1 182 ? -8.078 2.411 3.201 1.00 96.75 182 HIS A CA 1
ATOM 1475 C C . HIS A 1 182 ? -8.285 1.124 3.978 1.00 96.75 182 HIS A C 1
ATOM 1477 O O . HIS A 1 182 ? -8.571 0.082 3.397 1.00 96.75 182 HIS A O 1
ATOM 1483 N N . LEU A 1 183 ? -8.112 1.202 5.293 1.00 96.69 183 LEU A N 1
ATOM 1484 C CA . LEU A 1 183 ? -8.365 0.091 6.197 1.00 96.69 183 LEU A CA 1
ATOM 1485 C C . LEU A 1 183 ? -9.819 0.141 6.657 1.00 96.69 183 LEU A C 1
ATOM 1487 O O . LEU A 1 183 ? -10.184 1.056 7.392 1.00 96.69 183 LEU A O 1
ATOM 1491 N N . ASN A 1 184 ? -10.627 -0.831 6.252 1.00 96.56 184 ASN A N 1
ATOM 1492 C CA . ASN A 1 184 ? -12.063 -0.881 6.517 1.00 96.56 184 ASN A CA 1
ATOM 1493 C C . ASN A 1 184 ? -12.377 -1.873 7.641 1.00 96.56 184 ASN A C 1
ATOM 1495 O O . ASN A 1 184 ? -11.929 -3.022 7.600 1.00 96.56 184 ASN A O 1
ATOM 1499 N N . ASP A 1 185 ? -13.159 -1.421 8.628 1.00 95.31 185 ASP A N 1
ATOM 1500 C CA . ASP A 1 185 ? -13.652 -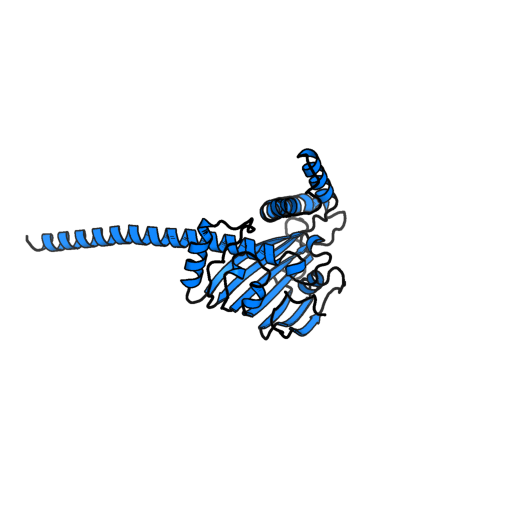2.232 9.755 1.00 95.31 185 ASP A CA 1
ATOM 1501 C C . ASP A 1 185 ? -12.569 -3.048 10.489 1.00 95.31 185 ASP A C 1
ATOM 1503 O O . ASP A 1 185 ? -12.800 -4.161 10.964 1.00 95.31 185 ASP A O 1
ATOM 1507 N N . VAL A 1 186 ? -11.364 -2.485 10.602 1.00 95.50 186 VAL A N 1
ATOM 1508 C CA . VAL A 1 186 ? -10.204 -3.207 11.129 1.00 95.50 186 VAL A CA 1
ATOM 1509 C C . VAL A 1 186 ? -10.245 -3.430 12.642 1.00 95.50 186 VAL A C 1
ATOM 1511 O O . VAL A 1 186 ? -10.665 -2.561 13.413 1.00 95.50 186 VAL A O 1
ATOM 1514 N N . LYS A 1 187 ? -9.743 -4.593 13.079 1.00 94.94 187 LYS A N 1
ATOM 1515 C CA . LYS A 1 187 ? -9.483 -4.913 14.494 1.00 94.94 187 LYS A CA 1
ATOM 1516 C C . LYS A 1 187 ? -8.025 -5.259 14.710 1.00 94.94 187 LYS A C 1
ATOM 1518 O O . LYS A 1 187 ? -7.460 -6.079 13.991 1.00 94.94 187 LYS A O 1
ATOM 1523 N N . ALA A 1 188 ? -7.435 -4.651 15.734 1.00 94.81 188 ALA A N 1
ATOM 1524 C CA . ALA A 1 188 ? -6.041 -4.843 16.094 1.00 94.81 188 ALA A CA 1
ATOM 1525 C C . ALA A 1 188 ? -5.875 -5.379 17.517 1.00 94.81 188 ALA A C 1
ATOM 1527 O O . ALA A 1 188 ? -6.647 -5.063 18.425 1.00 94.81 188 ALA A O 1
ATOM 1528 N N . ALA A 1 189 ? -4.827 -6.169 17.718 1.00 93.56 189 ALA A N 1
ATOM 1529 C CA . ALA A 1 189 ? -4.391 -6.669 19.010 1.00 93.56 189 ALA A CA 1
ATOM 1530 C C . ALA A 1 189 ? -2.940 -6.252 19.263 1.00 93.56 189 ALA A C 1
ATOM 1532 O O . ALA A 1 189 ? -2.149 -6.078 18.340 1.00 93.56 189 ALA A O 1
ATOM 1533 N N . VAL A 1 190 ? -2.588 -6.079 20.536 1.00 90.62 190 VAL A N 1
ATOM 1534 C CA . VAL A 1 190 ? -1.200 -5.795 20.910 1.00 90.62 190 VAL A CA 1
ATOM 1535 C C . VAL A 1 190 ? -0.358 -7.046 20.629 1.00 90.62 190 VAL A C 1
ATOM 1537 O O . VAL A 1 190 ? -0.742 -8.122 21.093 1.00 90.62 190 VAL A O 1
ATOM 1540 N N . PRO A 1 191 ? 0.775 -6.931 19.913 1.00 83.06 191 PRO A N 1
ATOM 1541 C CA . PRO A 1 191 ? 1.643 -8.069 19.639 1.00 83.06 191 PRO A CA 1
ATOM 1542 C C . PRO A 1 191 ? 2.199 -8.660 20.942 1.00 83.06 191 PRO A C 1
ATOM 1544 O O . PRO A 1 191 ? 2.572 -7.937 21.873 1.00 83.06 191 PRO A O 1
ATOM 1547 N N . LEU A 1 192 ? 2.277 -9.990 21.006 1.00 72.56 192 LEU A N 1
ATOM 1548 C CA . LEU A 1 192 ? 2.921 -10.703 22.106 1.00 72.56 192 LEU A CA 1
ATOM 1549 C C . LEU A 1 192 ? 4.440 -10.655 21.895 1.00 72.56 192 LEU A C 1
ATOM 1551 O O . LEU A 1 192 ? 4.976 -11.495 21.193 1.00 72.56 192 LEU A O 1
ATOM 1555 N N . PHE A 1 193 ? 5.098 -9.653 22.488 1.00 62.41 193 PHE A N 1
ATOM 1556 C CA . PHE A 1 193 ? 6.558 -9.492 22.611 1.00 62.41 193 PHE A CA 1
ATOM 1557 C C . PHE A 1 193 ? 7.400 -9.824 21.367 1.00 62.41 193 PHE A C 1
ATOM 1559 O O . PHE A 1 193 ? 7.766 -10.968 21.127 1.00 62.41 193 PHE A O 1
ATOM 1566 N N . THR A 1 194 ? 7.861 -8.789 20.676 1.00 53.88 194 THR A N 1
ATOM 1567 C CA . THR A 1 194 ? 8.854 -8.894 19.602 1.00 53.88 194 THR A CA 1
ATOM 1568 C C . THR A 1 194 ? 10.073 -8.064 20.000 1.00 53.88 194 THR A C 1
ATOM 1570 O O . THR A 1 194 ? 9.992 -6.839 20.097 1.00 53.88 194 THR A O 1
ATOM 1573 N N . ARG A 1 195 ? 11.193 -8.731 20.310 1.00 52.78 195 ARG A N 1
ATOM 1574 C CA . ARG A 1 195 ? 12.480 -8.063 20.589 1.00 52.78 195 ARG A CA 1
ATOM 1575 C C . ARG A 1 195 ? 13.151 -7.522 19.321 1.00 52.78 195 ARG A C 1
ATOM 1577 O O . ARG A 1 195 ? 14.103 -6.762 19.440 1.00 52.78 195 ARG A O 1
ATOM 1584 N N . ASP A 1 196 ? 12.601 -7.852 18.156 1.00 54.75 196 ASP A N 1
ATOM 1585 C CA . ASP A 1 196 ? 13.284 -7.728 16.867 1.00 54.75 196 ASP A CA 1
ATOM 1586 C C . ASP A 1 196 ? 12.710 -6.607 15.977 1.00 54.75 196 ASP A C 1
ATOM 1588 O O . ASP A 1 196 ? 13.076 -6.480 14.813 1.00 54.75 196 ASP A O 1
ATOM 1592 N N . LEU A 1 197 ? 11.814 -5.762 16.508 1.00 59.44 197 LEU A N 1
ATOM 1593 C CA . LEU A 1 197 ? 11.248 -4.651 15.738 1.00 59.44 197 LEU A CA 1
ATOM 1594 C C . LEU A 1 197 ? 12.171 -3.430 15.782 1.00 59.44 197 LEU A C 1
ATOM 1596 O O . LEU A 1 197 ? 12.119 -2.645 16.728 1.00 59.44 197 LEU A O 1
ATOM 1600 N N . SER A 1 198 ? 12.975 -3.239 14.741 1.00 62.09 198 SER A N 1
ATOM 1601 C CA . SER A 1 198 ? 13.920 -2.115 14.667 1.00 62.09 198 SER A CA 1
ATOM 1602 C C . SER A 1 198 ? 13.233 -0.747 14.516 1.00 62.09 198 SER A C 1
ATOM 1604 O O . SER A 1 198 ? 13.641 0.219 15.156 1.00 62.09 198 SER A O 1
ATOM 1606 N N . TYR A 1 199 ? 12.151 -0.640 13.726 1.00 64.88 199 TYR A N 1
ATOM 1607 C CA . TYR A 1 199 ? 11.507 0.654 13.421 1.00 64.88 199 TYR A CA 1
ATOM 1608 C C . TYR A 1 199 ? 10.302 1.000 14.311 1.00 64.88 199 TYR A C 1
ATOM 1610 O O . TYR A 1 199 ? 9.750 2.096 14.209 1.00 64.88 199 TYR A O 1
ATOM 1618 N N . THR A 1 200 ? 9.865 0.102 15.200 1.00 70.88 200 THR A N 1
ATOM 1619 C CA . THR A 1 200 ? 8.689 0.364 16.045 1.00 70.88 200 THR A CA 1
ATOM 1620 C C . THR A 1 200 ? 9.082 0.798 17.451 1.00 70.88 200 THR A C 1
ATOM 1622 O O . THR A 1 200 ? 9.805 0.104 18.163 1.00 70.88 200 THR A O 1
ATOM 1625 N N . ASN A 1 201 ? 8.522 1.912 17.913 1.00 78.44 201 ASN A N 1
ATOM 1626 C CA . ASN A 1 201 ? 8.651 2.354 19.294 1.0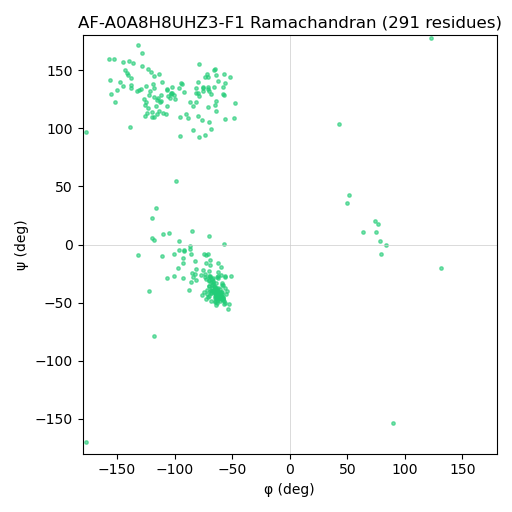0 78.44 201 ASN A CA 1
ATOM 1627 C C . ASN A 1 201 ? 7.602 1.657 20.173 1.00 78.44 201 ASN A C 1
ATOM 1629 O O . ASN A 1 201 ? 6.395 1.875 20.020 1.00 78.44 201 ASN A O 1
ATOM 1633 N N . GLN A 1 202 ? 8.056 0.886 21.165 1.00 81.31 202 GLN A N 1
ATOM 1634 C CA . GLN A 1 202 ? 7.184 0.155 22.090 1.00 81.31 202 GLN A CA 1
ATOM 1635 C C . GLN A 1 202 ? 6.171 1.056 22.824 1.00 81.31 202 GLN A C 1
ATOM 1637 O O . GLN A 1 202 ? 5.071 0.608 23.162 1.00 81.31 202 GLN A O 1
ATOM 1642 N N . ALA A 1 203 ? 6.496 2.337 23.031 1.00 85.12 203 ALA A N 1
ATOM 1643 C CA . ALA A 1 203 ? 5.602 3.301 23.668 1.00 85.12 203 ALA A CA 1
ATOM 1644 C C . ALA A 1 203 ? 4.354 3.624 22.824 1.00 85.12 203 ALA A C 1
ATOM 1646 O O . ALA A 1 203 ? 3.304 3.941 23.388 1.00 85.12 203 ALA A O 1
ATOM 1647 N N . LEU A 1 204 ? 4.446 3.533 21.493 1.00 87.88 204 LEU A N 1
ATOM 1648 C CA . LEU A 1 204 ? 3.357 3.879 20.575 1.00 87.88 204 LEU A CA 1
ATOM 1649 C C . LEU A 1 204 ? 2.473 2.686 20.202 1.00 87.88 204 LEU A C 1
ATOM 1651 O O . LEU A 1 204 ? 1.338 2.903 19.790 1.00 87.88 204 LEU A O 1
ATOM 1655 N N . ILE A 1 205 ? 2.915 1.448 20.444 1.00 90.00 205 ILE A N 1
ATOM 1656 C CA . ILE A 1 205 ? 2.153 0.232 20.107 1.00 90.00 205 ILE A CA 1
ATOM 1657 C C . ILE A 1 205 ? 0.738 0.267 20.703 1.00 90.00 205 ILE A C 1
ATOM 1659 O O . ILE A 1 205 ? -0.253 0.155 19.985 1.00 90.00 205 ILE A O 1
ATOM 1663 N N . ARG A 1 206 ? 0.614 0.449 22.025 1.00 91.94 206 ARG A N 1
ATOM 1664 C CA . ARG A 1 206 ? -0.702 0.443 22.693 1.00 91.94 206 ARG A CA 1
ATOM 1665 C C . ARG A 1 206 ? -1.594 1.606 22.235 1.00 91.94 206 ARG A C 1
ATOM 1667 O O . ARG A 1 206 ? -2.761 1.348 21.943 1.00 91.94 206 ARG A O 1
ATOM 1674 N N . PRO A 1 207 ? -1.098 2.859 22.149 1.00 94.12 207 PRO A N 1
ATOM 1675 C CA . PRO A 1 207 ? -1.853 3.955 21.550 1.00 94.12 207 PRO A CA 1
ATOM 1676 C C . PRO A 1 207 ? -2.324 3.694 20.115 1.00 94.12 207 PRO A C 1
ATOM 1678 O O . PRO A 1 207 ? -3.477 3.995 19.820 1.00 94.12 207 PRO A O 1
ATOM 1681 N N . ILE A 1 208 ? -1.480 3.121 19.250 1.00 94.12 208 ILE A N 1
ATOM 1682 C CA . ILE A 1 208 ? -1.838 2.803 17.859 1.00 94.12 208 ILE A CA 1
ATOM 1683 C C . ILE A 1 208 ? -2.937 1.741 17.823 1.00 94.12 208 ILE A C 1
ATOM 1685 O O . ILE A 1 208 ? -3.968 1.957 17.196 1.00 94.12 208 ILE A O 1
ATOM 1689 N N . VAL A 1 209 ? -2.783 0.638 18.558 1.00 94.94 209 VAL A N 1
ATOM 1690 C CA . VAL A 1 209 ? -3.813 -0.412 18.632 1.00 94.94 209 VAL A CA 1
ATOM 1691 C C . VAL A 1 209 ? -5.139 0.145 19.163 1.00 94.94 209 VAL A C 1
ATOM 1693 O O . VAL A 1 209 ? -6.205 -0.151 18.623 1.00 94.94 209 VAL A O 1
ATOM 1696 N N . ALA A 1 210 ? -5.092 0.994 20.195 1.00 94.81 210 ALA A N 1
ATOM 1697 C CA . ALA A 1 210 ? -6.284 1.659 20.715 1.00 94.81 210 ALA A CA 1
ATOM 1698 C C . ALA A 1 210 ? -6.918 2.601 19.678 1.00 94.81 210 ALA A C 1
ATOM 1700 O O . ALA A 1 210 ? -8.142 2.641 19.569 1.00 94.81 210 ALA A O 1
ATOM 1701 N N . TYR A 1 211 ? -6.105 3.330 18.908 1.00 94.75 211 TYR A N 1
ATOM 1702 C CA . TYR A 1 211 ? -6.579 4.191 17.828 1.00 94.75 211 TYR A CA 1
ATOM 1703 C C . TYR A 1 211 ? -7.274 3.383 16.738 1.00 94.75 211 TYR A C 1
ATOM 1705 O O . TYR A 1 211 ? -8.425 3.687 16.433 1.00 94.75 211 TYR A O 1
ATOM 1713 N N . ILE A 1 212 ? -6.643 2.317 16.238 1.00 95.19 212 ILE A N 1
ATOM 1714 C CA . ILE A 1 212 ? -7.222 1.432 15.220 1.00 95.19 212 ILE A CA 1
ATOM 1715 C C . ILE A 1 212 ? -8.602 0.936 15.669 1.00 95.19 212 ILE A C 1
ATOM 1717 O O . ILE A 1 212 ? -9.594 1.143 14.977 1.00 95.19 212 ILE A O 1
ATOM 1721 N N . ASN A 1 213 ? -8.693 0.391 16.884 1.00 95.31 213 ASN A N 1
ATOM 1722 C CA . ASN A 1 213 ? -9.945 -0.148 17.421 1.00 95.31 213 ASN A CA 1
ATOM 1723 C C . ASN A 1 213 ? -11.006 0.920 17.747 1.00 95.31 213 ASN A C 1
ATOM 1725 O O . ASN A 1 213 ? -12.180 0.583 17.917 1.00 95.31 213 ASN A O 1
ATOM 1729 N N . SER A 1 214 ? -10.614 2.192 17.874 1.00 93.56 214 SER A N 1
ATOM 1730 C CA . SER A 1 214 ? -11.538 3.306 18.122 1.00 93.56 214 SER A CA 1
ATOM 1731 C C . SER A 1 214 ? -12.234 3.806 16.856 1.00 93.56 214 SER A C 1
ATOM 1733 O O . SER A 1 214 ? -13.293 4.434 16.951 1.00 93.56 214 SER A O 1
ATOM 1735 N N . GLN A 1 215 ? -11.660 3.521 15.684 1.00 91.00 215 GLN A N 1
ATOM 1736 C CA . GLN A 1 215 ? -12.211 3.922 14.397 1.00 91.00 215 GLN A CA 1
ATOM 1737 C C . GLN A 1 215 ? -13.310 2.946 13.969 1.00 91.00 215 GLN A C 1
ATOM 1739 O O . GLN A 1 215 ? -13.176 1.732 14.108 1.00 91.00 215 GLN A O 1
ATOM 1744 N N . LYS A 1 216 ? -14.436 3.491 13.493 1.00 82.81 216 LYS A N 1
ATOM 1745 C CA . LYS A 1 216 ? -15.653 2.716 13.182 1.00 82.81 216 LYS A CA 1
ATOM 1746 C C . LYS A 1 216 ? -15.985 2.604 11.696 1.00 82.81 216 LYS A C 1
ATOM 1748 O O . LYS A 1 216 ? -16.932 1.905 11.374 1.00 82.81 216 LYS A O 1
ATOM 1753 N N . THR A 1 217 ? -15.306 3.349 10.828 1.00 86.5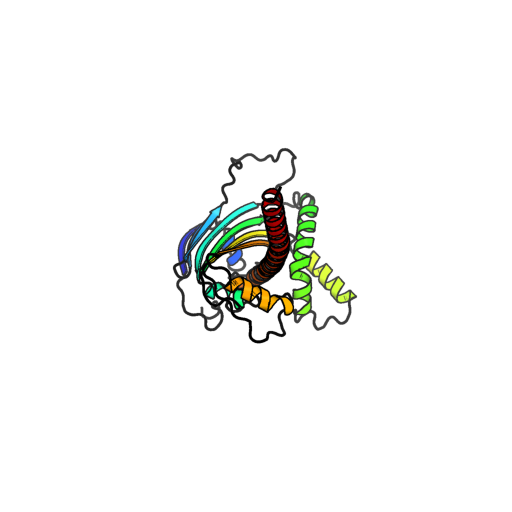6 217 THR A N 1
ATOM 1754 C CA . THR A 1 217 ? -15.607 3.382 9.389 1.00 86.56 217 THR A CA 1
ATOM 1755 C C . THR A 1 217 ? -14.410 2.882 8.598 1.00 86.56 217 THR A C 1
ATOM 1757 O O . THR A 1 217 ? -14.365 1.729 8.187 1.00 86.56 217 THR A O 1
ATOM 1760 N N . PHE A 1 218 ? -13.410 3.737 8.432 1.00 93.31 218 PHE A N 1
ATOM 1761 C CA . PHE A 1 218 ? -12.169 3.395 7.769 1.00 93.31 218 PHE A CA 1
ATOM 1762 C C . PHE A 1 218 ? -11.032 4.267 8.292 1.00 93.31 218 PHE A C 1
ATOM 1764 O O . PHE A 1 218 ? -11.266 5.349 8.841 1.00 93.31 218 PHE A O 1
ATOM 1771 N N . ILE A 1 219 ? -9.801 3.80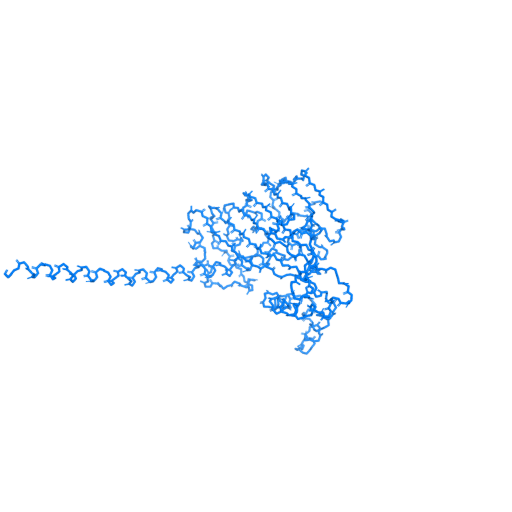5 8.096 1.00 95.50 219 ILE A N 1
ATOM 1772 C CA . ILE A 1 219 ? -8.588 4.570 8.383 1.00 95.50 219 ILE A CA 1
ATOM 1773 C C . ILE A 1 219 ? -7.861 4.818 7.061 1.00 95.50 219 ILE A C 1
ATOM 1775 O O . ILE A 1 219 ? -7.399 3.852 6.449 1.00 95.50 219 ILE A O 1
ATOM 1779 N N . PRO A 1 220 ? -7.786 6.075 6.586 1.00 95.44 220 PRO A N 1
ATOM 1780 C CA . PRO A 1 220 ? -7.011 6.410 5.403 1.00 95.44 220 PRO A CA 1
ATOM 1781 C C . PRO A 1 220 ? -5.530 6.517 5.759 1.00 95.44 220 PRO A C 1
ATOM 1783 O O . PRO A 1 220 ? -5.152 7.237 6.680 1.00 95.44 220 PRO A O 1
ATOM 1786 N N . ILE A 1 221 ? -4.690 5.845 4.986 1.00 94.50 221 ILE A N 1
ATOM 1787 C CA . ILE A 1 221 ? -3.238 5.875 5.110 1.00 94.50 221 ILE A CA 1
ATOM 1788 C C . ILE A 1 221 ? -2.679 6.289 3.757 1.00 94.50 221 ILE A C 1
ATOM 1790 O O . ILE A 1 221 ? -2.940 5.651 2.738 1.00 94.50 221 ILE A O 1
ATOM 1794 N N . ASN A 1 222 ? -1.910 7.373 3.759 1.00 93.75 222 ASN A N 1
ATOM 1795 C CA . ASN A 1 222 ? -1.220 7.868 2.580 1.00 93.75 222 ASN A CA 1
ATOM 1796 C C . ASN A 1 222 ? 0.275 7.773 2.845 1.00 93.75 222 ASN A C 1
ATOM 1798 O O . ASN A 1 222 ? 0.769 8.422 3.768 1.00 93.75 222 ASN A O 1
ATOM 1802 N N . CYS A 1 223 ? 0.980 7.004 2.029 1.00 88.81 223 CYS A N 1
ATOM 1803 C CA . CYS A 1 223 ? 2.424 6.869 2.123 1.00 88.81 223 CYS A CA 1
ATOM 1804 C C . CYS A 1 223 ? 3.074 6.936 0.746 1.00 88.81 223 CYS A C 1
ATOM 1806 O O . CYS A 1 223 ? 2.443 6.681 -0.281 1.00 88.81 223 CYS A O 1
ATOM 1808 N N . ARG A 1 224 ? 4.350 7.315 0.735 1.00 91.19 224 ARG A N 1
ATOM 1809 C CA . ARG A 1 224 ? 5.166 7.366 -0.472 1.00 91.19 224 ARG A CA 1
ATOM 1810 C C . ARG A 1 224 ? 6.388 6.499 -0.258 1.00 91.19 224 ARG A C 1
ATOM 1812 O O . ARG A 1 224 ? 7.213 6.798 0.594 1.00 91.19 224 ARG A O 1
ATOM 1819 N N . ILE A 1 225 ? 6.512 5.459 -1.067 1.00 91.25 225 ILE A N 1
ATOM 1820 C CA . ILE A 1 225 ? 7.642 4.541 -1.023 1.00 91.25 225 ILE A CA 1
ATOM 1821 C C . ILE A 1 225 ? 8.582 4.892 -2.173 1.00 91.25 225 ILE A C 1
ATOM 1823 O O . ILE A 1 225 ? 8.154 5.039 -3.319 1.00 91.25 225 ILE A O 1
ATOM 1827 N N . VAL A 1 226 ? 9.866 5.043 -1.865 1.00 90.75 226 VAL A N 1
ATOM 1828 C CA . VAL A 1 226 ? 10.936 5.233 -2.850 1.00 90.75 226 VAL A CA 1
ATOM 1829 C C . VAL A 1 226 ? 11.849 4.023 -2.752 1.00 90.75 226 VAL A C 1
ATOM 1831 O O . VAL A 1 226 ? 12.330 3.700 -1.668 1.00 90.75 226 VAL A O 1
ATOM 1834 N N . LYS A 1 227 ? 12.066 3.340 -3.872 1.00 88.75 227 LYS A N 1
ATOM 1835 C CA . LYS A 1 227 ? 12.757 2.053 -3.907 1.00 88.75 227 LYS A CA 1
ATOM 1836 C C . LYS A 1 227 ? 13.719 1.999 -5.082 1.00 88.75 227 LYS A C 1
ATOM 1838 O O . LYS A 1 227 ? 13.407 2.543 -6.139 1.00 88.75 227 LYS A O 1
ATOM 1843 N N . ARG A 1 228 ? 14.889 1.374 -4.937 1.00 87.31 228 ARG A N 1
ATOM 1844 C CA . ARG A 1 228 ? 15.786 1.194 -6.093 1.00 87.31 228 ARG A CA 1
ATOM 1845 C C . ARG A 1 228 ? 15.180 0.171 -7.048 1.00 87.31 228 ARG A C 1
ATOM 1847 O O . ARG A 1 228 ? 14.571 -0.803 -6.615 1.00 87.31 228 ARG A O 1
ATOM 1854 N N . ALA A 1 229 ? 15.358 0.370 -8.349 1.00 88.75 229 ALA A N 1
ATOM 1855 C CA . ALA A 1 229 ? 14.926 -0.593 -9.353 1.00 88.75 229 ALA A CA 1
ATOM 1856 C C . ALA A 1 229 ? 15.660 -1.932 -9.175 1.00 88.75 229 ALA A C 1
ATOM 1858 O O . ALA A 1 229 ? 15.030 -2.978 -9.300 1.00 88.75 229 ALA A O 1
ATOM 1859 N N . SER A 1 230 ? 16.948 -1.904 -8.806 1.00 87.38 230 SER A N 1
ATOM 1860 C CA . SER A 1 230 ? 17.749 -3.105 -8.523 1.00 87.38 230 SER A CA 1
ATOM 1861 C C . SER A 1 230 ? 17.190 -3.963 -7.384 1.00 87.38 230 SER A C 1
ATOM 1863 O O . SER A 1 230 ? 17.354 -5.175 -7.413 1.00 87.38 230 SER A O 1
ATOM 1865 N N . GLU A 1 231 ? 16.441 -3.393 -6.433 1.00 87.25 231 GLU A N 1
ATOM 1866 C CA . GLU A 1 231 ? 15.813 -4.159 -5.341 1.00 87.25 231 GLU A CA 1
ATOM 1867 C C . GLU A 1 231 ? 14.642 -5.042 -5.805 1.00 87.25 231 GLU A C 1
ATOM 1869 O O . GLU A 1 231 ? 14.124 -5.843 -5.030 1.00 87.25 231 GLU A O 1
ATOM 1874 N N . PHE A 1 232 ? 14.205 -4.910 -7.060 1.00 91.31 232 PHE A N 1
ATOM 1875 C CA . PHE A 1 232 ? 13.250 -5.834 -7.666 1.00 91.31 232 PHE A CA 1
ATOM 1876 C C . PHE A 1 232 ? 13.926 -6.996 -8.408 1.00 91.31 232 PHE A C 1
ATOM 1878 O O . PHE A 1 232 ? 13.226 -7.902 -8.876 1.00 91.31 232 PHE A O 1
ATOM 1885 N N . ASP A 1 233 ? 15.254 -6.991 -8.526 1.00 91.00 233 ASP A N 1
ATOM 1886 C CA . ASP A 1 233 ? 16.002 -8.074 -9.149 1.00 91.00 233 ASP A CA 1
ATOM 1887 C C . ASP A 1 233 ? 15.859 -9.369 -8.328 1.00 91.00 233 ASP A C 1
ATOM 1889 O O . ASP A 1 233 ? 16.178 -9.427 -7.143 1.00 91.00 233 ASP A O 1
ATOM 1893 N N . GLY A 1 234 ? 15.321 -10.414 -8.952 1.00 90.19 234 GLY A N 1
ATOM 1894 C CA . GLY A 1 234 ? 15.019 -11.694 -8.322 1.00 90.19 234 GLY A CA 1
ATOM 1895 C C . GLY A 1 234 ? 13.673 -11.736 -7.599 1.00 90.19 234 GLY A C 1
ATOM 1896 O O . GLY A 1 234 ? 13.319 -12.793 -7.079 1.00 90.19 234 GLY A O 1
ATOM 1897 N N . SER A 1 235 ? 12.899 -10.644 -7.587 1.00 90.50 235 SER A N 1
ATOM 1898 C CA . SER A 1 235 ? 11.615 -10.590 -6.878 1.00 90.50 235 SER A CA 1
ATOM 1899 C C . SER A 1 235 ? 10.467 -11.220 -7.677 1.00 90.50 235 SER A C 1
ATOM 1901 O O . SER A 1 235 ? 10.238 -10.919 -8.856 1.00 90.50 235 SER A O 1
ATOM 1903 N N . TRP A 1 236 ? 9.719 -12.110 -7.022 1.00 90.12 236 TRP A N 1
ATOM 1904 C CA . TRP A 1 236 ? 8.524 -12.753 -7.582 1.00 90.12 236 TRP A CA 1
ATOM 1905 C C . TRP A 1 236 ? 7.249 -12.192 -6.960 1.00 90.12 236 TRP A C 1
ATOM 1907 O O . TRP A 1 236 ? 6.209 -12.141 -7.618 1.00 90.12 236 TRP A O 1
ATOM 1917 N N . THR A 1 237 ? 7.341 -11.739 -5.712 1.00 87.56 237 THR A N 1
ATOM 1918 C CA . THR A 1 237 ? 6.241 -11.187 -4.927 1.00 87.56 237 THR A CA 1
ATOM 1919 C C . THR A 1 237 ? 6.623 -9.858 -4.267 1.00 87.56 237 THR A C 1
ATOM 1921 O O . THR A 1 237 ? 7.788 -9.453 -4.244 1.00 87.56 237 THR A O 1
ATOM 1924 N N . ILE A 1 238 ? 5.624 -9.191 -3.679 1.00 87.56 238 ILE A N 1
ATOM 1925 C CA . ILE A 1 238 ? 5.821 -7.980 -2.872 1.00 87.56 238 ILE A CA 1
ATOM 1926 C C . ILE A 1 238 ? 6.768 -8.216 -1.686 1.00 87.56 238 ILE A C 1
ATOM 1928 O O . ILE A 1 238 ? 7.563 -7.333 -1.366 1.00 87.56 238 ILE A O 1
ATOM 1932 N N . PHE A 1 239 ? 6.731 -9.413 -1.095 1.00 84.62 239 PHE A N 1
ATOM 1933 C CA . PHE A 1 239 ? 7.567 -9.797 0.041 1.00 84.62 239 PHE A CA 1
ATOM 1934 C C . PHE A 1 239 ? 9.032 -9.963 -0.376 1.00 84.62 239 PHE A C 1
ATOM 1936 O O . PHE A 1 239 ? 9.914 -9.401 0.258 1.00 84.62 239 PHE A O 1
ATOM 1943 N N . ASP A 1 240 ? 9.299 -10.636 -1.502 1.00 85.31 240 ASP A N 1
ATOM 1944 C CA . ASP A 1 240 ? 10.678 -10.863 -1.973 1.00 85.31 240 ASP A CA 1
ATOM 1945 C C . ASP A 1 240 ? 11.393 -9.555 -2.321 1.00 85.31 240 ASP A C 1
ATOM 1947 O O . ASP A 1 240 ? 12.602 -9.431 -2.154 1.00 85.31 240 ASP A O 1
ATOM 1951 N N . SER A 1 241 ? 10.637 -8.570 -2.815 1.00 86.94 241 SER A N 1
ATOM 1952 C CA . SER A 1 241 ? 11.194 -7.258 -3.136 1.00 86.94 241 SER A CA 1
ATOM 1953 C C . SER A 1 241 ? 11.531 -6.430 -1.894 1.00 86.94 241 SER A C 1
ATOM 1955 O O . SER A 1 241 ? 12.223 -5.430 -2.020 1.00 86.94 241 SER A O 1
ATOM 1957 N N . GLY A 1 242 ? 11.043 -6.769 -0.699 1.00 85.31 242 GLY A N 1
ATOM 1958 C CA . GLY A 1 242 ? 11.160 -5.904 0.479 1.00 85.31 242 GLY A CA 1
ATOM 1959 C C . GLY A 1 242 ? 10.151 -4.741 0.509 1.00 85.31 242 GLY A C 1
ATOM 1960 O O . GLY A 1 242 ? 10.233 -3.849 1.354 1.00 85.31 242 GLY A O 1
ATOM 1961 N N . LEU A 1 243 ? 9.243 -4.671 -0.473 1.00 88.56 243 LEU A N 1
ATOM 1962 C CA . LEU A 1 243 ? 8.264 -3.588 -0.599 1.00 88.56 243 LEU A CA 1
ATOM 1963 C C . LEU A 1 243 ? 7.196 -3.658 0.503 1.00 88.56 243 LEU A C 1
ATOM 1965 O O . LEU A 1 243 ? 6.626 -2.633 0.876 1.00 88.56 243 LEU A O 1
ATOM 1969 N N . MET A 1 244 ? 6.926 -4.853 1.033 1.00 87.94 244 MET A N 1
ATOM 1970 C CA . MET A 1 244 ? 5.951 -5.037 2.106 1.00 87.94 244 MET A CA 1
ATOM 1971 C C . MET A 1 244 ? 6.443 -4.460 3.441 1.00 87.94 244 MET A C 1
ATOM 1973 O O . MET A 1 244 ? 5.662 -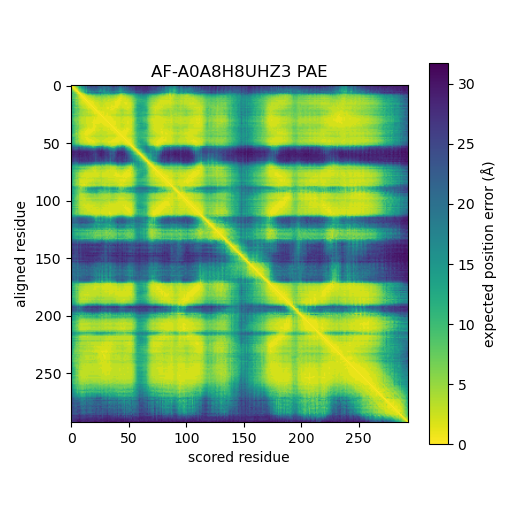3.890 4.201 1.00 87.94 244 MET A O 1
ATOM 1977 N N . GLU A 1 245 ? 7.740 -4.564 3.703 1.00 84.69 245 GLU A N 1
ATOM 1978 C CA . GLU A 1 245 ? 8.431 -4.003 4.860 1.00 84.69 245 GLU A CA 1
ATOM 1979 C C . GLU A 1 245 ? 8.469 -2.473 4.783 1.00 84.69 245 GLU A C 1
ATOM 1981 O O . GLU A 1 245 ? 8.184 -1.795 5.768 1.00 84.69 245 GLU A O 1
ATOM 1986 N N . ASP A 1 246 ? 8.735 -1.914 3.597 1.00 87.19 246 ASP A N 1
ATOM 1987 C CA . ASP A 1 246 ? 8.662 -0.462 3.388 1.00 87.19 246 ASP A CA 1
ATOM 1988 C C . ASP A 1 246 ? 7.240 0.052 3.637 1.00 87.19 246 ASP A C 1
ATOM 1990 O O . ASP A 1 246 ? 7.024 1.066 4.304 1.00 87.19 246 ASP A O 1
ATOM 1994 N N . LEU A 1 247 ? 6.251 -0.682 3.124 1.00 89.19 247 LEU A N 1
ATOM 1995 C CA . LEU A 1 247 ? 4.846 -0.369 3.319 1.00 89.19 247 LEU A CA 1
ATOM 1996 C C . LEU A 1 247 ? 4.451 -0.442 4.800 1.00 89.19 247 LEU A C 1
ATOM 1998 O O . LEU A 1 247 ? 3.740 0.441 5.290 1.00 89.19 247 LEU A O 1
ATOM 2002 N N . SER A 1 248 ? 4.897 -1.458 5.538 1.00 88.44 248 SER A N 1
ATOM 2003 C CA . SER A 1 248 ? 4.582 -1.596 6.962 1.00 88.44 248 SER A CA 1
ATOM 2004 C C . SER A 1 248 ? 5.244 -0.507 7.814 1.00 88.44 248 SER A C 1
ATOM 2006 O O . SER A 1 248 ? 4.597 0.008 8.732 1.00 88.44 248 SER A O 1
ATOM 2008 N N . ALA A 1 249 ? 6.474 -0.101 7.487 1.00 86.69 249 ALA A N 1
ATOM 2009 C CA . ALA A 1 249 ? 7.182 0.994 8.147 1.00 86.69 249 ALA A CA 1
ATOM 2010 C C . ALA A 1 249 ? 6.496 2.350 7.919 1.00 86.69 249 ALA A C 1
ATOM 2012 O O . ALA A 1 249 ? 6.192 3.066 8.875 1.00 86.69 249 ALA A O 1
ATOM 2013 N N . GLU A 1 250 ? 6.149 2.677 6.676 1.00 88.44 250 GLU A N 1
ATOM 2014 C CA . GLU A 1 250 ? 5.423 3.913 6.361 1.00 88.44 250 GLU A CA 1
ATOM 2015 C C . GLU A 1 250 ? 4.021 3.944 6.994 1.00 88.44 250 GLU A C 1
ATOM 2017 O O . GLU A 1 250 ? 3.558 4.970 7.496 1.00 88.44 250 GLU A O 1
ATOM 2022 N N . THR A 1 251 ? 3.346 2.793 7.034 1.00 90.69 251 THR A N 1
ATOM 2023 C CA . THR A 1 251 ? 2.053 2.647 7.718 1.00 90.69 251 THR A CA 1
ATOM 2024 C C . THR A 1 251 ? 2.196 2.891 9.222 1.00 90.69 251 THR A C 1
ATOM 2026 O O . THR A 1 251 ? 1.333 3.523 9.837 1.00 90.69 251 THR A O 1
ATOM 2029 N N . TYR A 1 252 ? 3.294 2.433 9.830 1.00 90.62 252 TYR A N 1
ATOM 2030 C CA . TYR A 1 252 ? 3.580 2.681 11.241 1.00 90.62 252 TYR A CA 1
ATOM 2031 C C . TYR A 1 252 ? 3.729 4.178 11.521 1.00 90.62 252 TYR A C 1
ATOM 2033 O O . TYR A 1 252 ? 3.105 4.685 12.457 1.00 90.62 252 TYR A O 1
ATOM 2041 N N . GLU A 1 253 ? 4.498 4.888 10.697 1.00 89.19 253 GLU A N 1
ATOM 2042 C CA . GLU A 1 253 ? 4.711 6.328 10.856 1.00 89.19 253 GLU A CA 1
ATOM 2043 C C . GLU A 1 253 ? 3.407 7.117 10.664 1.00 89.19 253 GLU A C 1
ATOM 2045 O O . GLU A 1 253 ? 3.079 8.003 11.462 1.00 89.19 253 GLU A O 1
ATOM 2050 N N . ALA A 1 254 ? 2.591 6.736 9.675 1.00 92.00 254 ALA A N 1
ATOM 2051 C CA . ALA A 1 254 ? 1.266 7.316 9.475 1.00 92.00 254 ALA A CA 1
ATOM 2052 C C . ALA A 1 254 ? 0.370 7.140 10.715 1.00 92.00 254 ALA A C 1
ATOM 2054 O O . ALA A 1 254 ? -0.236 8.106 11.188 1.00 92.00 254 ALA A O 1
ATOM 2055 N N . PHE A 1 255 ? 0.337 5.940 11.306 1.00 92.75 255 PHE A N 1
ATOM 2056 C CA . PHE A 1 255 ? -0.405 5.700 12.544 1.00 92.75 255 PHE A CA 1
ATOM 2057 C C . PHE A 1 255 ? 0.147 6.482 13.737 1.00 92.75 255 PHE A C 1
ATOM 2059 O O . PHE A 1 255 ? -0.628 7.012 14.537 1.00 92.75 255 PHE A O 1
ATOM 2066 N N . ALA A 1 256 ? 1.470 6.556 13.884 1.00 92.00 256 ALA A N 1
ATOM 2067 C CA . ALA A 1 256 ? 2.111 7.308 14.954 1.00 92.00 256 ALA A CA 1
ATOM 2068 C C . ALA A 1 256 ? 1.689 8.784 14.912 1.00 92.00 256 ALA A C 1
ATOM 2070 O O . ALA A 1 256 ? 1.262 9.343 15.930 1.00 92.00 256 ALA A O 1
ATOM 2071 N N . LYS A 1 257 ? 1.719 9.388 13.721 1.00 91.50 257 LYS A N 1
ATOM 2072 C CA . LYS A 1 257 ? 1.255 10.756 13.486 1.00 91.50 257 LYS A CA 1
ATOM 2073 C C . LYS A 1 257 ? -0.229 10.928 13.816 1.00 91.50 257 LYS A C 1
ATOM 2075 O O . LYS A 1 257 ? -0.587 11.827 14.579 1.00 91.50 257 LYS A O 1
ATOM 2080 N N . ASP A 1 258 ? -1.081 10.033 13.326 1.00 91.88 258 ASP A N 1
ATOM 2081 C CA . ASP A 1 258 ? -2.527 10.060 13.569 1.00 91.88 258 ASP A CA 1
ATOM 2082 C C . ASP A 1 258 ? -2.890 9.984 15.059 1.00 91.88 258 ASP A C 1
ATOM 2084 O O . ASP A 1 258 ? -3.776 10.702 15.544 1.00 91.88 258 ASP A O 1
ATOM 2088 N N . VAL A 1 259 ? -2.185 9.137 15.811 1.00 92.31 259 VAL A N 1
ATOM 2089 C CA . VAL A 1 259 ? -2.340 9.006 17.263 1.00 92.31 259 VAL A CA 1
ATOM 2090 C C . VAL A 1 259 ? -1.971 10.308 17.964 1.00 92.31 259 VAL A C 1
ATOM 2092 O O . VAL A 1 259 ? -2.736 10.785 18.811 1.00 92.31 259 VAL A O 1
ATOM 2095 N N . VAL A 1 260 ? -0.818 10.892 17.626 1.00 91.06 260 VAL A N 1
ATOM 2096 C CA . VAL A 1 260 ? -0.360 12.158 18.214 1.00 91.06 260 VAL A CA 1
ATOM 2097 C C . VAL A 1 260 ? -1.373 13.263 17.928 1.00 91.06 260 VAL A C 1
ATOM 2099 O O . VAL A 1 260 ? -1.807 13.957 18.854 1.00 91.06 260 VAL A O 1
ATOM 2102 N N . ASP A 1 261 ? -1.830 13.375 16.685 1.00 91.00 261 ASP A N 1
ATOM 2103 C CA . ASP A 1 261 ? -2.809 14.377 16.277 1.00 91.00 261 ASP A CA 1
ATOM 2104 C C . ASP A 1 261 ? -4.153 14.180 16.989 1.00 91.00 261 ASP A C 1
ATOM 2106 O O . ASP A 1 261 ? -4.749 15.141 17.485 1.00 91.00 261 ASP A O 1
ATOM 2110 N N . SER A 1 262 ? -4.618 12.937 17.130 1.00 88.38 262 SER A N 1
ATOM 2111 C CA . SER A 1 262 ? -5.844 12.609 17.866 1.00 88.38 262 SER A CA 1
ATOM 2112 C C . SER A 1 262 ? -5.755 13.006 19.344 1.00 88.38 262 SER A C 1
ATOM 2114 O O . SER A 1 262 ? -6.655 13.665 19.884 1.00 88.38 262 SER A O 1
ATOM 2116 N N . GLN A 1 263 ? -4.631 12.704 19.998 1.00 87.75 263 GLN A N 1
ATOM 2117 C CA . GLN A 1 263 ? -4.386 13.108 21.383 1.00 87.75 263 GLN A CA 1
ATOM 2118 C C . GLN A 1 263 ? -4.328 14.633 21.531 1.00 87.75 263 GLN A C 1
ATOM 2120 O O . GLN A 1 263 ? -4.886 15.187 22.487 1.00 87.75 263 GLN A O 1
ATOM 2125 N N . GLN A 1 264 ? -3.695 15.333 20.587 1.00 88.88 264 GLN A N 1
ATOM 2126 C CA . GLN A 1 264 ? -3.653 16.793 20.581 1.00 88.88 264 GLN A CA 1
ATOM 2127 C C . GLN A 1 264 ? -5.047 17.401 20.398 1.00 88.88 264 GLN A C 1
ATOM 2129 O O . GLN A 1 264 ? -5.408 18.314 21.147 1.00 88.88 264 GLN A O 1
ATOM 2134 N N . ARG A 1 265 ? -5.858 16.881 19.466 1.00 87.44 265 ARG A N 1
ATOM 2135 C CA . ARG A 1 265 ? -7.251 17.315 19.262 1.00 87.44 265 ARG A CA 1
ATOM 2136 C C . ARG A 1 265 ? -8.073 17.145 20.535 1.00 87.44 265 ARG A C 1
ATOM 2138 O O . ARG A 1 265 ? -8.706 18.100 20.977 1.00 87.44 265 ARG A O 1
ATOM 2145 N N . MET A 1 266 ? -7.988 15.988 21.188 1.00 86.19 266 MET A N 1
ATOM 2146 C CA . MET A 1 266 ? -8.703 15.728 22.440 1.00 86.19 266 MET A CA 1
ATOM 2147 C C . MET A 1 266 ? -8.288 16.693 23.562 1.00 86.19 266 MET A C 1
ATOM 2149 O O . MET A 1 266 ? -9.131 17.203 24.301 1.00 86.19 266 MET A O 1
ATOM 2153 N N . ARG A 1 267 ? -6.989 17.002 23.684 1.00 88.19 267 ARG A N 1
ATOM 2154 C CA . ARG A 1 267 ? -6.494 17.994 24.656 1.00 88.19 267 ARG A CA 1
ATOM 2155 C C . ARG A 1 267 ? -7.030 19.396 24.362 1.00 88.19 267 ARG A C 1
ATOM 2157 O O . ARG A 1 267 ? -7.424 20.094 25.296 1.00 88.19 267 ARG A O 1
ATOM 2164 N N . ARG A 1 268 ? -7.064 19.806 23.089 1.00 87.69 268 ARG A N 1
ATOM 2165 C CA . ARG A 1 268 ? -7.633 21.097 22.666 1.00 87.69 268 ARG A CA 1
ATOM 2166 C C . ARG A 1 268 ? -9.128 21.162 22.974 1.00 87.69 268 ARG A C 1
ATOM 2168 O O . ARG A 1 268 ? -9.557 22.134 23.582 1.00 87.69 268 ARG A O 1
ATOM 2175 N N . LEU A 1 269 ? -9.883 20.106 22.669 1.00 87.88 269 LEU A N 1
ATOM 2176 C CA . LEU A 1 269 ? -11.314 20.019 22.976 1.00 87.88 269 LEU A CA 1
ATOM 2177 C C . LEU A 1 269 ? -11.595 20.136 24.477 1.00 87.88 269 LEU A C 1
ATOM 2179 O O . LEU A 1 269 ? -12.472 20.898 24.863 1.00 87.88 269 LEU A O 1
ATOM 2183 N N . LYS A 1 270 ? -10.821 19.465 25.340 1.00 87.94 270 LYS A N 1
ATOM 2184 C CA . LYS A 1 270 ? -10.974 19.597 26.801 1.00 87.94 270 LYS A CA 1
ATOM 2185 C C . LYS A 1 270 ? -10.688 21.018 27.294 1.00 87.94 270 LYS A C 1
ATOM 2187 O O . LYS A 1 270 ? -11.433 21.534 28.122 1.00 87.94 270 LYS A O 1
ATOM 2192 N N . LYS A 1 271 ? -9.636 21.663 26.774 1.00 87.19 271 LYS A N 1
ATOM 2193 C CA . LYS A 1 271 ? -9.296 23.054 27.120 1.00 87.19 271 LYS A CA 1
ATOM 2194 C C . LYS A 1 271 ? -10.389 24.024 26.673 1.00 87.19 271 LYS A C 1
ATOM 2196 O O . LYS A 1 271 ? -10.867 24.806 27.485 1.00 87.19 271 LYS A O 1
ATOM 2201 N N . VAL A 1 272 ? -10.796 23.959 25.405 1.00 86.94 272 VAL A N 1
ATOM 2202 C CA . VAL A 1 272 ? -11.842 24.831 24.846 1.00 86.94 272 VAL A CA 1
ATOM 2203 C C . VAL A 1 272 ? -13.184 24.570 25.526 1.00 86.94 272 VAL A C 1
ATOM 2205 O O . VAL A 1 272 ? -13.872 25.518 25.880 1.00 86.94 272 VAL A O 1
ATOM 2208 N N . GLY A 1 273 ? -13.517 23.306 25.795 1.00 84.62 273 GLY A N 1
ATOM 2209 C CA . GLY A 1 273 ? -14.706 22.918 26.549 1.00 84.62 273 GLY A CA 1
ATOM 2210 C C . GLY A 1 273 ? -14.745 23.582 27.922 1.00 84.62 273 GLY A C 1
ATOM 2211 O O . GLY A 1 273 ? -15.720 24.254 28.245 1.00 84.62 273 GLY A O 1
ATOM 2212 N N . PHE A 1 274 ? -13.652 23.500 28.687 1.00 90.25 274 PHE A N 1
ATOM 2213 C CA . PHE A 1 274 ? -13.552 24.165 29.987 1.00 90.25 274 PHE A CA 1
ATOM 2214 C C . PHE A 1 274 ? -13.748 25.688 29.889 1.00 90.25 274 PHE A C 1
ATOM 2216 O O . PHE A 1 274 ? -14.527 26.255 30.653 1.00 90.25 274 PHE A O 1
ATOM 2223 N N . TRP A 1 275 ? -13.111 26.345 28.914 1.00 85.88 275 TRP A N 1
ATOM 2224 C CA . TRP A 1 275 ? -13.291 27.784 28.679 1.00 85.88 275 TRP A CA 1
ATOM 2225 C C . TRP A 1 275 ? -14.724 28.147 28.278 1.00 85.88 275 TRP A C 1
ATOM 2227 O O . TRP A 1 275 ? -15.271 29.113 28.800 1.00 85.88 275 TRP A O 1
ATOM 2237 N N . SER A 1 276 ? -15.354 27.364 27.402 1.00 86.50 276 SER A N 1
ATOM 2238 C CA . SER A 1 276 ? -16.731 27.603 26.955 1.00 86.50 276 SER A CA 1
ATOM 2239 C C . SER A 1 276 ? -17.752 27.430 28.081 1.00 86.50 276 SER A C 1
ATOM 2241 O O . SER A 1 276 ? -18.654 28.252 28.216 1.00 86.50 276 SER A O 1
ATOM 2243 N N . ILE A 1 277 ? -17.570 26.420 28.940 1.00 90.06 277 ILE A N 1
ATOM 2244 C CA . ILE A 1 277 ? -18.410 26.198 30.122 1.00 90.06 277 ILE A CA 1
ATOM 2245 C C . ILE A 1 277 ? -18.231 27.353 31.107 1.00 90.06 277 ILE A C 1
ATOM 2247 O O . ILE A 1 277 ? -19.217 27.901 31.590 1.00 90.06 277 ILE A O 1
ATOM 2251 N N . SER A 1 278 ? -16.985 27.762 31.366 1.00 86.12 278 SER A N 1
ATOM 2252 C CA . SER A 1 278 ? -16.686 28.904 32.235 1.00 86.12 278 SER A CA 1
ATOM 2253 C C . SER A 1 278 ? -17.354 30.191 31.730 1.00 86.12 278 SER A C 1
ATOM 2255 O O . SER A 1 278 ? -18.013 30.892 32.497 1.00 86.12 278 SER A O 1
ATOM 2257 N N . LEU A 1 279 ? -17.277 30.457 30.421 1.00 88.94 279 LEU A N 1
ATOM 2258 C CA . LEU A 1 279 ? -17.901 31.623 29.792 1.00 88.94 279 LEU A CA 1
ATOM 2259 C C . LEU A 1 279 ? -19.438 31.567 29.847 1.00 88.94 279 LEU A C 1
ATOM 2261 O O . LEU A 1 279 ? -20.076 32.576 30.132 1.00 88.94 279 LEU A O 1
ATOM 2265 N N . ALA A 1 280 ? -20.040 30.392 29.639 1.00 89.44 280 ALA A N 1
ATOM 2266 C CA . ALA A 1 280 ? -21.487 30.201 29.757 1.00 89.44 280 ALA A CA 1
ATOM 2267 C C . ALA A 1 280 ? -21.987 30.419 31.196 1.00 89.44 280 ALA A C 1
ATOM 2269 O O . ALA A 1 280 ? -23.021 31.052 31.402 1.00 89.44 280 ALA A O 1
ATOM 227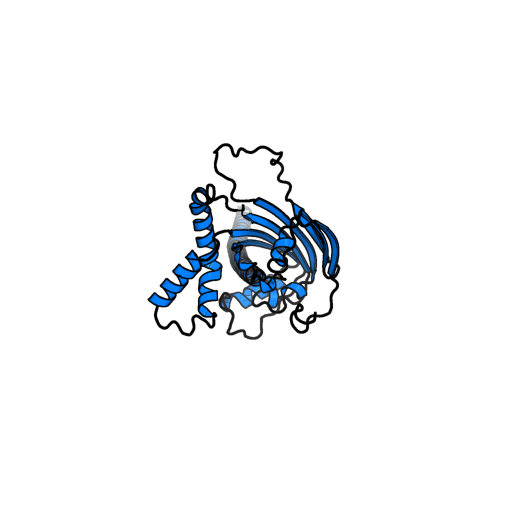0 N N . ILE A 1 281 ? -21.233 29.948 32.195 1.00 91.06 281 ILE A N 1
ATOM 2271 C CA . ILE A 1 281 ? -21.529 30.183 33.614 1.00 91.06 281 ILE A CA 1
ATOM 2272 C C . ILE A 1 281 ? -21.456 31.681 33.935 1.00 91.06 281 ILE A C 1
ATOM 2274 O O . ILE A 1 281 ? -22.369 32.216 34.563 1.00 91.06 281 ILE A O 1
ATOM 2278 N N . GLN A 1 282 ? -20.413 32.381 33.476 1.00 88.44 282 GLN A N 1
ATOM 2279 C CA . GLN A 1 282 ? -20.296 33.832 33.661 1.00 88.44 282 GLN A CA 1
ATOM 2280 C C . GLN A 1 282 ? -21.447 34.595 32.991 1.00 88.44 282 GLN A C 1
ATOM 2282 O O . GLN A 1 282 ? -22.012 35.500 33.605 1.00 88.44 282 GLN A O 1
ATOM 2287 N N . ALA A 1 283 ? -21.841 34.202 31.778 1.00 87.75 283 ALA A N 1
ATOM 2288 C CA . ALA A 1 283 ? -22.975 34.795 31.075 1.00 87.75 283 ALA A CA 1
ATOM 2289 C C . ALA A 1 283 ? -24.306 34.566 31.814 1.00 87.75 283 ALA A C 1
ATOM 2291 O O . ALA A 1 283 ? -25.105 35.494 31.925 1.00 87.75 283 ALA A O 1
ATOM 2292 N N . LEU A 1 284 ? -24.528 33.371 32.379 1.00 89.69 284 LEU A N 1
ATOM 2293 C CA . LEU A 1 284 ? -25.696 33.081 33.221 1.00 89.69 284 LEU A CA 1
ATOM 2294 C C . LEU A 1 284 ? -25.733 33.964 34.474 1.00 89.69 284 LEU A C 1
ATOM 2296 O O . LEU A 1 284 ? -26.779 34.527 34.791 1.00 89.69 284 LEU A O 1
ATOM 2300 N N . PHE A 1 285 ? -24.605 34.128 35.171 1.00 87.62 285 PHE A N 1
ATOM 2301 C CA . PHE A 1 285 ? -24.536 35.000 36.347 1.00 87.62 285 PHE A CA 1
ATOM 2302 C C . PHE A 1 285 ? -24.762 36.476 36.000 1.00 87.62 285 PHE A C 1
ATOM 2304 O O . PHE A 1 285 ? -25.503 37.149 36.713 1.00 87.62 285 PHE A O 1
ATOM 2311 N N . MET A 1 286 ? -24.192 36.975 34.899 1.00 84.75 286 MET A N 1
ATOM 2312 C CA . MET A 1 286 ? -24.457 38.340 34.424 1.00 84.75 286 MET A CA 1
ATOM 2313 C C . MET A 1 286 ? -25.924 38.536 34.018 1.00 84.75 286 MET A C 1
ATOM 2315 O O . MET A 1 286 ? -26.518 39.555 34.361 1.00 84.75 286 MET A O 1
ATOM 2319 N N . GLY A 1 287 ? -26.531 37.553 33.347 1.00 80.31 287 GLY A N 1
ATOM 2320 C CA . GLY A 1 287 ? -27.947 37.589 32.975 1.00 80.31 287 GLY A CA 1
ATOM 2321 C C . GLY A 1 287 ? -28.892 37.573 34.180 1.00 80.31 287 GLY A C 1
ATOM 2322 O O . GLY A 1 287 ? -29.899 38.273 34.175 1.00 80.31 287 GLY A O 1
ATOM 2323 N N . MET A 1 288 ? -28.551 36.835 35.242 1.00 81.38 288 MET A N 1
ATOM 2324 C CA . MET A 1 288 ? -29.309 36.865 36.498 1.00 81.38 288 MET A CA 1
ATOM 2325 C C . MET A 1 288 ? -29.102 38.174 37.269 1.00 81.38 288 MET A C 1
ATOM 2327 O O . MET A 1 288 ? -30.065 38.704 37.808 1.00 81.38 288 MET A O 1
ATOM 2331 N N . ALA A 1 289 ? -27.886 38.729 37.289 1.00 65.81 289 ALA A N 1
ATOM 2332 C CA . ALA A 1 289 ? -27.594 40.000 37.957 1.00 65.81 289 ALA A CA 1
ATOM 2333 C C . ALA A 1 289 ? -28.276 41.208 37.283 1.00 65.81 289 ALA A C 1
ATOM 2335 O O . ALA A 1 289 ? -28.642 42.158 37.969 1.00 65.81 289 ALA A O 1
ATOM 2336 N N . GLY A 1 290 ? -28.501 41.163 35.965 1.00 60.16 290 GLY A N 1
ATOM 2337 C CA . GLY A 1 290 ? -29.240 42.196 35.228 1.00 60.16 290 GLY A CA 1
ATOM 2338 C C . GLY A 1 290 ? -30.757 42.206 35.462 1.00 60.16 290 GLY A C 1
ATOM 2339 O O . GLY A 1 290 ? -31.416 43.139 35.021 1.00 60.16 290 GLY A O 1
ATOM 2340 N N . ASN A 1 291 ? -31.314 41.200 36.148 1.00 54.91 291 ASN A N 1
ATOM 2341 C CA . ASN A 1 291 ? -32.753 41.076 36.422 1.00 54.91 291 ASN A CA 1
ATOM 2342 C C . ASN A 1 291 ? -33.127 41.427 37.882 1.00 54.91 291 ASN A C 1
ATOM 2344 O O . ASN A 1 291 ? -34.245 41.148 38.312 1.00 54.91 291 ASN A O 1
ATOM 2348 N N . VAL A 1 292 ? -32.188 41.987 38.662 1.00 52.88 292 VAL A N 1
ATOM 2349 C CA . VAL A 1 292 ? -32.370 42.381 40.081 1.00 52.88 292 VAL A CA 1
ATOM 2350 C C . VAL A 1 292 ? -32.134 43.891 40.294 1.00 52.88 292 VAL A C 1
ATOM 2352 O O . VAL A 1 292 ? -31.836 44.323 41.405 1.00 52.88 292 VAL A O 1
ATOM 2355 N N . ALA A 1 293 ? -32.263 44.703 39.240 1.00 44.44 293 ALA A N 1
ATOM 2356 C CA . ALA A 1 293 ? -32.221 46.168 39.299 1.00 44.44 293 ALA A CA 1
ATOM 2357 C C . ALA A 1 293 ? -33.537 46.771 38.800 1.00 44.44 293 ALA A C 1
ATOM 2359 O O . ALA A 1 293 ? -34.079 46.235 37.807 1.00 44.44 293 ALA A O 1
#

Radius of gyration: 24.6 Å; Cα contacts (8 Å, |Δi|>4): 415; chains: 1; bounding box: 69×71×67 Å

Sequence (293 aa):
MEDLLPKGFRPFSVSIFSCELPQLRKQWLFYDFLSANNMSGAYDGSLFTIHPRQMHGFAGDQQDEDGAPNPWKKHSRFRIDGLKIDHLNRGVDGPFGWIHEGNVDMVADVMFPAESDDSIAKVMSDFYDRMEATVTSNRYLHILENSPHTADLDTHEERAAFKERMSREDDKRFLVMDLRVHLNDVKAAVPLFTRDLSYTNQALIRPIVAYINSQKTFIPINCRIVKRASEFDGSWTIFDSGLMEDLSAETYEAFAKDVVDSQQRMRRLKKVGFWSISLAIQALFMGMAGNVA

Solvent-accessible surface area (backbone atoms only — not comparable to full-atom values): 16576 Å² total; per-residue (Å²): 131,76,86,82,53,64,90,88,61,77,92,73,55,75,45,77,78,44,78,41,57,89,55,87,47,86,50,33,36,35,53,32,60,69,61,23,58,33,32,34,32,28,52,66,84,18,48,34,40,31,35,59,57,82,55,93,81,73,66,94,68,96,66,62,98,76,79,64,82,74,67,57,65,45,49,27,32,38,38,36,46,64,34,57,41,69,80,61,22,62,97,38,74,59,54,42,43,26,38,79,44,37,29,32,34,40,38,33,45,35,38,37,44,44,80,78,50,83,82,54,48,74,72,43,43,69,59,38,54,54,50,47,59,55,35,48,74,78,45,53,69,62,54,60,75,70,38,82,84,46,76,80,51,90,44,74,64,57,51,49,51,52,50,53,49,50,62,70,72,49,62,74,47,50,31,38,34,45,36,41,38,37,40,31,64,41,39,47,47,82,76,86,79,75,95,78,57,85,90,61,60,77,85,48,50,63,55,38,33,51,49,50,55,68,49,81,60,64,48,83,41,76,42,75,48,64,42,52,52,62,52,29,62,69,8,70,45,58,68,69,34,48,53,50,59,55,49,26,52,45,50,39,54,49,41,53,51,52,44,52,51,51,53,51,51,53,52,50,51,54,53,52,48,54,51,51,51,53,51,50,51,51,50,52,51,52,58,55,59,68,72,76,117

Organism: NCBI:txid215460

Foldseek 3Di:
DVVVDQPPDDDADKFKPDWAFPDDDLQLHVVRRLRTCWTWIATRNWTKIKHFPPDPPPPDDPDPPPPQDDQFPTKMKIWTPFAWLSVLQGPADADSVFWDGFTKIKIKTKTFGDDDDVVNVVSCPVVLVVLVVVCCVQPDVVCCVPPPVNVPVPDPVSVVVVVVVCVVVADSTKMKIWMKMKTAQIAGHQDDDDPPDPLDDPVCRVLLNVVRNVDHGIDIAIFMDIAGSCLSRNPNDCVSSCVSNSVNNSRRVRSSVVSVVVVVVVVVCVVVVVVVVVVVVVVVVVVVVVVPD